Protein AF-A0A3S9HH78-F1 (afdb_monomer_lite)

Secondary structure (DSSP, 8-state):
--------HHHHHHHHHHHHHHHHTTTTT-HHHHTTTSSS-TT--TTHHHHTT-GGGGTGGGG---SHHHHHHHHHHHHHHHHHHHHHHHHHHHHHHHHHHHHHHHHHHHHHH-------THHHHHHHHHHHHHHHHH-TTT-----HHHHHHHHHHHHHHHTSTTSS--HHHHHHHHHHHHHHHHHHHHTS----GGGGS-TT-EEEPPPHHHHHHHHHHHHHHHTTS-GGGGGGGGSHHHHHHHHHHHHHHTTT-SGGGSHHHHHHHHHHHHHHHHHHH--EEEEEE-SS-EEEEEEE-SSS-EEEES-HHHHHHHHT----HHHHHHHHHHHHH--

Foldseek 3Di:
DPDPDPLCPVLVVLLVLLVVQCVVCVQVVNVVSCQLQFLHHVVDDPNVCVVVPSVNNLQSLASHGHDDVQSVVQSVLSRPLVSLCCVQPNDVVSVVLSSVQSNQLSNQLCVVPVDSPHGHNLLQSLLSVLQQQLCVVQPPVSLDHDPPVVVVVLVVVLVVQVVCPVDDHSNSSNVSSNVNSNVVNVVVSVVDPDDDPVNNPAPDWDKFADDPVNVVLLVVLQVVLLVQDDPVCSVLLVALVSLLVSLVVVCVVQQVHCVCLPPSNQLSNLSSLVVSLCVPLVWDWIWGDDPNDTFIWTWADDPDIDTGGSRPRVVCVVVSHDDDSVVVSVVRNVRSPDD

Radius of gyration: 27.62 Å; chains: 1; bounding box: 63×39×84 Å

Sequence (339 aa):
MQKIKRYSSVSIVLIVLCGIVALLSRLGEARGVLVPLFIANPGSEGLNDILHGQIWRLVTPMFIHFGIMHFVFNMMWVWDLGKLIQAKKGAGFYILFVLVVASLSNLAQYLFTHSPYFGGMSGVVYGLFGYIWIRGRYDAKFSADLPKTTVNMMLIWFLLCWTGLLGPIANWAHTVGLVVGALWAFLGTRALPAMTAADRAPQNQRLEYLSMADMLLLEEQRRWVREHYLPEAEHKYESVEGKLSIIDAIVQQNAGSQKLRQLKQMLALDTALADALVQDTGAQWAVLADDDKRVPVLMKEGARMQVLAVNAISTLLQRGEAIVVQQLFEDARLRLLQE

Organism: NCBI:txid401471

pLDDT: mean 88.16, std 13.84, range [32.78, 98.75]

Structure (mmCIF, N/CA/C/O backbone):
data_AF-A0A3S9HH78-F1
#
_entry.id   AF-A0A3S9HH78-F1
#
loop_
_atom_site.group_PDB
_atom_site.id
_atom_site.type_symbol
_atom_site.label_atom_id
_atom_site.label_alt_id
_atom_site.label_comp_id
_atom_site.label_asym_id
_atom_site.label_entity_id
_atom_site.label_seq_id
_atom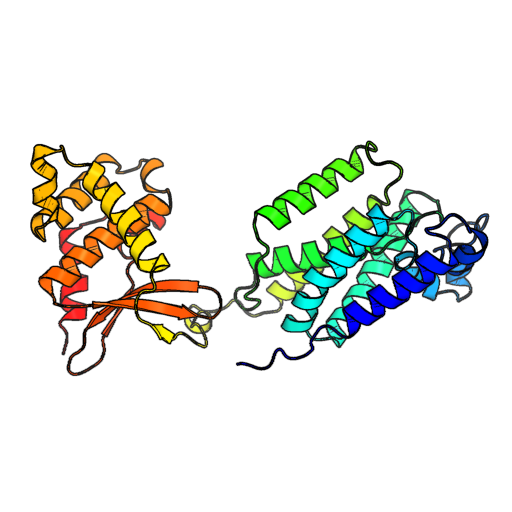_site.pdbx_PDB_ins_code
_atom_site.Cartn_x
_atom_site.Cartn_y
_atom_site.Cartn_z
_atom_site.occupancy
_atom_site.B_iso_or_equiv
_atom_site.auth_seq_id
_atom_site.auth_comp_id
_atom_site.auth_asym_id
_atom_site.auth_atom_id
_atom_site.pdbx_PDB_model_num
ATOM 1 N N . MET A 1 1 ? -15.764 -23.854 1.496 1.00 33.84 1 MET A N 1
ATOM 2 C CA . MET A 1 1 ? -14.678 -23.468 0.561 1.00 33.84 1 MET A CA 1
ATOM 3 C C . MET A 1 1 ? -15.195 -22.425 -0.425 1.00 33.84 1 MET A C 1
ATOM 5 O O . MET A 1 1 ? -15.866 -22.773 -1.389 1.00 33.84 1 MET A O 1
ATOM 9 N N . GLN A 1 2 ? -14.938 -21.143 -0.167 1.00 32.78 2 GLN A N 1
ATOM 10 C CA . GLN A 1 2 ? -15.273 -20.053 -1.088 1.00 32.78 2 GLN A CA 1
ATOM 11 C C . GLN A 1 2 ? -14.242 -20.053 -2.230 1.00 32.78 2 GLN A C 1
ATOM 13 O O . GLN A 1 2 ? -13.038 -20.043 -1.983 1.00 32.78 2 GLN A O 1
ATOM 18 N N . LYS A 1 3 ? -14.703 -20.151 -3.483 1.00 34.94 3 LYS A N 1
ATOM 19 C CA . LYS A 1 3 ? -13.843 -20.213 -4.676 1.00 34.94 3 LYS A CA 1
ATOM 20 C C . LYS A 1 3 ? -12.940 -18.976 -4.738 1.00 34.94 3 LYS A C 1
ATOM 22 O O . LYS A 1 3 ? -13.440 -17.869 -4.922 1.00 34.94 3 LYS A O 1
ATOM 27 N N . ILE A 1 4 ? -11.623 -19.174 -4.665 1.00 41.59 4 ILE A N 1
ATOM 28 C CA . ILE A 1 4 ? -10.625 -18.158 -5.024 1.00 41.59 4 ILE A CA 1
ATOM 29 C C . ILE A 1 4 ? -10.877 -17.790 -6.492 1.00 41.59 4 ILE A C 1
ATOM 31 O O . ILE A 1 4 ? -10.530 -18.541 -7.405 1.00 41.59 4 ILE A O 1
ATOM 35 N N . LYS A 1 5 ? -11.545 -16.662 -6.747 1.00 48.62 5 LYS A N 1
ATOM 36 C CA . LYS A 1 5 ? -11.667 -16.121 -8.103 1.00 48.62 5 LYS A CA 1
ATOM 37 C C . LYS A 1 5 ? -10.250 -15.798 -8.604 1.00 48.62 5 LYS A C 1
ATOM 39 O O . LYS A 1 5 ? -9.501 -15.080 -7.948 1.00 48.62 5 LYS A O 1
ATOM 44 N N . ARG A 1 6 ? -9.882 -16.375 -9.756 1.00 55.38 6 ARG A N 1
ATOM 45 C CA . ARG A 1 6 ? -8.592 -16.231 -10.466 1.00 55.38 6 ARG A CA 1
ATOM 46 C C . ARG A 1 6 ? -8.341 -14.775 -10.916 1.00 55.38 6 ARG A C 1
ATOM 48 O O . ARG A 1 6 ? -8.403 -14.478 -12.102 1.00 55.38 6 ARG A O 1
ATOM 55 N N . TYR A 1 7 ? -8.060 -13.856 -9.996 1.00 56.53 7 TYR A N 1
ATOM 56 C CA . TYR A 1 7 ? -7.849 -12.428 -10.297 1.00 56.53 7 TYR A CA 1
ATOM 57 C C . TYR A 1 7 ? -6.385 -12.036 -10.575 1.00 56.53 7 TYR A C 1
ATOM 59 O O . TYR A 1 7 ? -6.013 -10.887 -10.376 1.00 56.53 7 TYR A O 1
ATOM 67 N N . SER A 1 8 ? -5.532 -12.957 -11.034 1.00 65.25 8 SER A N 1
ATOM 68 C CA . SER A 1 8 ? -4.096 -12.680 -11.232 1.00 65.25 8 SER A CA 1
ATOM 69 C C . SER A 1 8 ? -3.603 -12.833 -12.672 1.00 65.25 8 SER A C 1
ATOM 71 O O . SER A 1 8 ? -2.397 -12.946 -12.878 1.00 65.25 8 SER A O 1
ATOM 73 N N . SER A 1 9 ? -4.489 -12.869 -13.672 1.00 84.44 9 SER A N 1
ATOM 74 C CA . SER A 1 9 ? -4.091 -13.151 -15.059 1.00 84.44 9 SER A CA 1
ATOM 75 C C . SER A 1 9 ? -3.088 -12.131 -15.609 1.00 84.44 9 SER A C 1
ATOM 77 O O . SER A 1 9 ? -2.109 -12.540 -16.225 1.00 84.44 9 SER A O 1
ATOM 79 N N . VAL A 1 10 ? -3.252 -10.832 -15.328 1.00 94.25 10 VAL A N 1
ATOM 80 C CA . VAL A 1 10 ? -2.343 -9.795 -15.849 1.00 94.25 10 VAL A CA 1
ATOM 81 C C . VAL A 1 10 ? -0.977 -9.860 -15.169 1.00 94.25 10 VAL A C 1
ATOM 83 O O . VAL A 1 10 ? 0.038 -9.812 -15.854 1.00 94.25 10 VAL A O 1
ATOM 86 N N . SER A 1 11 ? -0.926 -10.036 -13.842 1.00 94.81 11 SER A N 1
ATOM 87 C CA . SER A 1 11 ? 0.355 -10.188 -13.127 1.00 94.81 11 SER A CA 1
ATOM 88 C C . SER A 1 11 ? 1.129 -11.407 -13.626 1.00 94.81 11 SER A C 1
ATOM 90 O O . SER A 1 11 ? 2.334 -11.311 -13.818 1.00 94.81 11 SER A O 1
ATOM 92 N N . ILE A 1 12 ? 0.448 -12.532 -13.884 1.00 95.31 12 ILE A N 1
ATOM 93 C CA . ILE A 1 12 ? 1.083 -13.733 -14.451 1.00 95.31 12 ILE A CA 1
ATOM 94 C C . ILE A 1 12 ? 1.668 -13.422 -15.826 1.00 95.31 12 ILE A C 1
ATOM 96 O O . ILE A 1 12 ? 2.825 -13.743 -16.070 1.00 95.31 12 ILE A O 1
ATOM 100 N N . VAL A 1 13 ? 0.897 -12.776 -16.705 1.00 96.81 13 VAL A N 1
ATOM 101 C CA . VAL A 1 13 ? 1.372 -12.403 -18.044 1.00 96.81 13 VAL A CA 1
ATOM 102 C C . VAL A 1 13 ? 2.597 -11.494 -17.952 1.00 96.81 13 VAL A C 1
ATOM 104 O O . VAL A 1 13 ? 3.595 -11.769 -18.609 1.00 96.81 13 VAL A O 1
ATOM 107 N N . LEU A 1 14 ? 2.569 -10.465 -17.100 1.00 97.94 14 LEU A N 1
ATOM 108 C CA . LEU A 1 14 ? 3.715 -9.575 -16.895 1.00 97.94 14 LEU A CA 1
ATOM 109 C C . LEU A 1 14 ? 4.945 -10.340 -16.391 1.00 97.94 14 LEU A C 1
ATOM 111 O O . LEU A 1 14 ? 6.028 -10.164 -16.938 1.00 97.94 14 LEU A O 1
ATOM 115 N N . ILE A 1 15 ? 4.778 -11.224 -15.404 1.00 98.19 15 ILE A N 1
ATOM 116 C CA . ILE A 1 15 ? 5.872 -12.041 -14.861 1.00 98.19 15 ILE A CA 1
ATOM 117 C C . ILE A 1 15 ? 6.460 -12.960 -15.935 1.00 98.19 15 ILE A C 1
ATOM 119 O O . ILE A 1 15 ? 7.679 -13.057 -16.053 1.00 98.19 15 ILE A O 1
ATOM 123 N N . VAL A 1 16 ? 5.616 -13.600 -16.749 1.00 98.31 16 VAL A N 1
ATOM 124 C CA . VAL A 1 16 ? 6.060 -14.465 -17.851 1.00 98.31 16 VAL A CA 1
ATOM 125 C C . VAL A 1 16 ? 6.817 -13.660 -18.906 1.00 98.31 16 VAL A C 1
ATOM 127 O O . VAL A 1 16 ? 7.897 -14.077 -19.312 1.00 98.31 16 VAL A O 1
ATOM 130 N N . LEU A 1 17 ? 6.312 -12.493 -19.315 1.00 98.44 17 LEU A N 1
ATOM 131 C CA . LEU A 1 17 ? 6.989 -11.628 -20.288 1.00 98.44 17 LEU A CA 1
ATOM 132 C C . LEU A 1 17 ? 8.346 -11.137 -19.767 1.00 98.44 17 LEU A C 1
ATOM 134 O O . LEU A 1 17 ? 9.347 -11.243 -20.475 1.00 98.44 17 LEU A O 1
ATOM 138 N N . CYS A 1 18 ? 8.405 -10.677 -18.514 1.00 98.62 18 CYS A N 1
ATOM 139 C CA . CYS A 1 18 ? 9.664 -10.334 -17.853 1.00 98.62 18 CYS A CA 1
ATOM 140 C C . CYS A 1 18 ? 10.612 -11.540 -17.799 1.00 98.62 18 CYS A C 1
ATOM 142 O O . CYS A 1 18 ? 11.804 -11.386 -18.041 1.00 98.62 18 CYS A O 1
ATOM 144 N N . GLY A 1 19 ? 10.097 -12.740 -17.508 1.00 98.38 19 GLY A N 1
ATOM 145 C CA . GLY A 1 19 ? 10.875 -13.979 -17.455 1.00 98.38 19 GLY A CA 1
ATOM 146 C C . GLY A 1 19 ? 11.462 -14.373 -18.809 1.00 98.38 19 GLY A C 1
ATOM 147 O O . GLY A 1 19 ? 12.630 -14.746 -18.884 1.00 98.38 19 GLY A O 1
ATOM 148 N N . ILE A 1 20 ? 10.693 -14.223 -19.890 1.00 98.56 20 ILE A N 1
ATOM 149 C CA . ILE A 1 20 ? 11.163 -14.453 -21.263 1.00 98.56 20 ILE A CA 1
ATOM 150 C C . ILE A 1 20 ? 12.291 -13.475 -21.607 1.00 98.56 20 ILE A C 1
ATOM 152 O O . ILE A 1 20 ? 13.348 -13.901 -22.068 1.00 98.56 20 ILE A O 1
ATOM 156 N N . VAL A 1 21 ? 12.111 -12.176 -21.341 1.00 98.44 21 VAL A N 1
ATOM 157 C CA . VAL A 1 21 ? 13.149 -11.162 -21.598 1.00 98.44 21 VAL A CA 1
ATOM 158 C C . VAL A 1 21 ? 14.392 -11.418 -20.745 1.00 98.44 21 VAL A C 1
ATOM 160 O O . VAL A 1 21 ? 15.510 -11.354 -21.256 1.00 98.44 21 VAL A O 1
ATOM 163 N N . ALA A 1 22 ? 14.221 -11.760 -19.468 1.00 98.19 22 ALA A N 1
ATOM 164 C CA . ALA A 1 22 ? 15.316 -12.115 -18.572 1.00 98.19 22 ALA A CA 1
ATOM 165 C C . ALA A 1 22 ? 16.095 -13.342 -19.075 1.00 98.19 22 ALA A C 1
ATOM 167 O O . ALA A 1 22 ? 17.323 -13.324 -19.067 1.00 98.19 22 ALA A O 1
ATOM 168 N N . LEU A 1 23 ? 15.412 -14.376 -19.572 1.00 98.19 23 LEU A N 1
ATOM 169 C CA . LEU A 1 23 ? 16.053 -15.567 -20.128 1.00 98.19 23 LEU A CA 1
ATOM 170 C C . LEU A 1 23 ? 16.821 -15.250 -21.419 1.00 98.19 23 LEU A C 1
ATOM 172 O O . LEU A 1 23 ? 18.007 -15.559 -21.522 1.00 98.19 23 LEU A O 1
ATOM 176 N N . LEU A 1 24 ? 16.168 -14.597 -22.385 1.00 98.12 24 LEU A N 1
ATOM 177 C CA . LEU A 1 24 ? 16.764 -14.276 -23.687 1.00 98.12 24 LEU A CA 1
ATOM 178 C C . LEU A 1 24 ? 17.955 -13.320 -23.560 1.00 98.12 24 LEU A C 1
ATOM 180 O O . LEU A 1 24 ? 18.945 -13.459 -24.275 1.00 98.12 24 LEU A O 1
ATOM 184 N N . SER A 1 25 ? 17.880 -12.371 -22.627 1.00 98.06 25 SER A N 1
ATOM 185 C CA . SER A 1 25 ? 18.966 -11.426 -22.359 1.00 98.06 25 SER A CA 1
ATOM 186 C C . SER A 1 25 ? 20.053 -11.970 -21.429 1.00 98.06 25 SER A C 1
ATOM 188 O O . SER A 1 25 ? 21.021 -11.254 -21.185 1.00 98.06 25 SER A O 1
ATOM 190 N N . ARG A 1 26 ? 19.917 -13.198 -20.900 1.00 97.88 26 ARG A N 1
ATOM 191 C CA . ARG A 1 26 ? 20.789 -13.763 -19.849 1.00 97.88 26 ARG A CA 1
ATOM 192 C C . ARG A 1 26 ? 20.928 -12.807 -18.663 1.00 97.88 26 ARG A C 1
ATOM 194 O O . ARG A 1 26 ? 22.022 -12.388 -18.306 1.00 97.88 26 ARG A O 1
ATOM 201 N N . LEU A 1 27 ? 19.787 -12.399 -18.107 1.00 95.81 27 LEU A N 1
ATOM 202 C CA . LEU A 1 27 ? 19.690 -11.425 -17.015 1.00 95.81 27 LEU A CA 1
ATOM 203 C C . LEU A 1 27 ? 20.437 -10.113 -17.324 1.00 95.81 27 LEU A C 1
ATOM 205 O O . LEU A 1 27 ? 21.070 -9.520 -16.450 1.00 95.81 27 LEU A O 1
ATOM 209 N N . GLY A 1 28 ? 20.348 -9.671 -18.581 1.00 94.38 28 GLY A N 1
ATOM 210 C CA . GLY A 1 28 ? 20.888 -8.409 -19.075 1.00 94.38 28 GLY A CA 1
ATOM 211 C C . GLY A 1 28 ? 22.333 -8.426 -19.581 1.00 94.38 28 GLY A C 1
ATOM 212 O O . GLY A 1 28 ? 22.816 -7.384 -20.030 1.00 94.38 28 GLY A O 1
ATOM 213 N N . GLU A 1 29 ? 23.012 -9.575 -19.577 1.00 94.06 29 GLU A N 1
ATOM 214 C CA . GLU A 1 29 ? 24.361 -9.711 -20.146 1.00 94.06 29 GLU A CA 1
ATOM 215 C C . GLU A 1 29 ? 24.364 -9.568 -21.678 1.00 94.06 29 GLU A C 1
ATOM 217 O O . GLU A 1 29 ? 25.224 -8.897 -22.254 1.00 94.06 29 GLU A O 1
ATOM 222 N N . ALA A 1 30 ? 23.370 -10.141 -22.361 1.00 95.06 30 ALA A N 1
ATOM 223 C CA . ALA A 1 30 ? 23.241 -10.086 -23.815 1.00 95.06 30 ALA A CA 1
ATOM 224 C C . ALA A 1 30 ? 22.587 -8.767 -24.269 1.00 95.06 30 ALA A C 1
ATOM 226 O O . ALA A 1 30 ? 21.446 -8.738 -24.734 1.00 95.06 30 ALA A O 1
ATOM 227 N N . ARG A 1 31 ? 23.327 -7.654 -24.157 1.00 91.06 31 ARG A N 1
ATOM 228 C CA . ARG A 1 31 ? 22.827 -6.291 -24.443 1.00 91.06 31 ARG A CA 1
ATOM 229 C C . ARG A 1 31 ? 22.215 -6.115 -25.832 1.00 91.06 31 ARG A C 1
ATOM 231 O O . ARG A 1 31 ? 21.274 -5.341 -25.964 1.00 91.06 31 ARG A O 1
ATOM 238 N N . GLY A 1 32 ? 22.692 -6.842 -26.844 1.00 93.69 32 GLY A N 1
ATOM 239 C CA . GLY A 1 32 ? 22.124 -6.794 -28.197 1.00 93.69 32 GLY A CA 1
ATOM 240 C C . GLY A 1 32 ? 20.634 -7.156 -28.241 1.00 93.69 32 GLY A C 1
ATOM 241 O O . GLY A 1 32 ? 19.876 -6.533 -28.975 1.00 93.69 32 GLY A O 1
ATOM 242 N N . VAL A 1 33 ? 20.192 -8.083 -27.381 1.00 95.75 33 VAL A N 1
ATOM 243 C CA . VAL A 1 33 ? 18.776 -8.477 -27.244 1.00 95.75 33 VAL A CA 1
ATOM 244 C C . VAL A 1 33 ? 17.935 -7.351 -26.630 1.00 95.75 33 VAL A C 1
ATOM 246 O O . VAL A 1 33 ? 16.738 -7.259 -26.886 1.00 95.75 33 VAL A O 1
ATOM 249 N N . LEU A 1 34 ? 18.553 -6.480 -25.829 1.00 97.12 34 LEU A N 1
ATOM 250 C CA . LEU A 1 34 ? 17.875 -5.415 -25.089 1.00 97.12 34 LEU A CA 1
ATOM 251 C C . LEU A 1 34 ? 17.742 -4.103 -25.865 1.00 97.12 34 LEU A C 1
ATOM 253 O O . LEU A 1 34 ? 16.879 -3.298 -25.523 1.00 97.12 34 LEU A O 1
ATOM 257 N N . VAL A 1 35 ? 18.549 -3.883 -26.910 1.00 96.50 35 VAL A N 1
ATOM 258 C CA . VAL A 1 35 ? 18.531 -2.640 -27.708 1.00 96.50 35 VAL A CA 1
ATOM 259 C C . VAL A 1 35 ? 17.120 -2.236 -28.169 1.00 96.50 35 VAL A C 1
ATOM 261 O O . VAL A 1 35 ? 16.767 -1.067 -27.996 1.00 96.50 35 VAL A O 1
ATOM 264 N N . PRO A 1 36 ? 16.265 -3.149 -28.673 1.00 96.56 36 PRO A N 1
ATOM 265 C CA . PRO A 1 36 ? 14.905 -2.791 -29.087 1.00 96.56 36 PRO A CA 1
ATOM 266 C C . PRO A 1 36 ? 13.972 -2.418 -27.924 1.00 96.56 36 PRO A C 1
ATOM 268 O O . PRO A 1 36 ? 12.933 -1.800 -28.151 1.00 96.56 36 PRO A O 1
ATOM 271 N N . LEU A 1 37 ? 14.318 -2.818 -26.696 1.00 97.69 37 LEU A N 1
ATOM 272 C CA . LEU A 1 37 ? 13.504 -2.626 -25.495 1.00 97.69 37 LEU A CA 1
ATOM 273 C C . LEU A 1 37 ? 13.897 -1.377 -24.701 1.00 97.69 37 LEU A C 1
ATOM 275 O O . LEU A 1 37 ? 13.076 -0.892 -23.922 1.00 97.69 37 LEU A O 1
ATOM 279 N N . PHE A 1 38 ? 15.115 -0.858 -24.883 1.00 97.81 38 PHE A N 1
ATOM 280 C CA . PHE A 1 38 ? 15.544 0.383 -24.243 1.00 97.81 38 PHE A CA 1
ATOM 281 C C . PHE A 1 38 ? 14.712 1.582 -24.696 1.00 97.81 38 PHE A C 1
ATOM 283 O O . PHE A 1 38 ? 14.167 1.609 -25.802 1.00 97.81 38 PHE A O 1
ATOM 290 N N . ILE A 1 39 ? 14.660 2.606 -23.844 1.00 97.62 39 ILE A N 1
ATOM 291 C CA . ILE A 1 39 ? 13.895 3.827 -24.119 1.00 97.62 39 ILE A CA 1
ATOM 292 C C . ILE A 1 39 ? 14.434 4.615 -25.323 1.00 97.62 39 ILE A C 1
ATOM 294 O O . ILE A 1 39 ? 13.675 5.277 -26.022 1.00 97.62 39 ILE A O 1
ATOM 298 N N . ALA A 1 40 ? 15.736 4.496 -25.581 1.00 97.00 40 ALA A N 1
ATOM 299 C CA . ALA A 1 40 ? 16.424 5.036 -26.742 1.00 97.00 40 ALA A CA 1
ATOM 300 C C . ALA A 1 40 ? 17.519 4.054 -27.174 1.00 97.00 40 ALA A C 1
ATOM 302 O O . ALA A 1 40 ? 18.061 3.308 -26.350 1.00 97.00 40 ALA A O 1
ATOM 303 N N . ASN A 1 41 ? 17.854 4.049 -28.459 1.00 94.81 41 ASN A N 1
ATOM 304 C CA . ASN A 1 41 ? 18.987 3.295 -28.967 1.00 94.81 41 ASN A CA 1
ATOM 305 C C . ASN A 1 41 ? 20.294 3.833 -28.356 1.00 94.81 41 ASN A C 1
ATOM 307 O O . ASN A 1 41 ? 20.470 5.049 -28.244 1.00 94.81 41 ASN A O 1
ATOM 311 N N . PRO A 1 42 ? 21.245 2.960 -27.975 1.00 91.56 42 PRO A N 1
ATOM 312 C CA . PRO A 1 42 ? 22.582 3.398 -27.599 1.00 91.56 42 PRO A CA 1
ATOM 313 C C . PRO A 1 42 ? 23.212 4.286 -28.679 1.00 91.56 42 PRO A C 1
ATOM 315 O O . PRO A 1 42 ? 23.331 3.867 -29.827 1.00 91.56 42 PRO A O 1
ATOM 318 N N . GLY A 1 43 ? 23.609 5.505 -28.310 1.00 86.25 43 GLY A N 1
ATOM 319 C CA . GLY A 1 43 ? 24.170 6.488 -29.245 1.00 86.25 43 GLY A CA 1
ATOM 320 C C . GLY A 1 43 ? 23.139 7.355 -29.977 1.00 86.25 43 GLY A C 1
ATOM 321 O O . GLY A 1 43 ? 23.544 8.263 -30.693 1.00 86.25 43 GLY A O 1
ATOM 322 N N . SER A 1 44 ? 21.833 7.131 -29.785 1.00 87.44 44 SER A N 1
ATOM 323 C CA . SER A 1 44 ? 20.804 8.071 -30.244 1.00 87.44 44 SER A CA 1
ATOM 324 C C . SER A 1 44 ? 20.849 9.360 -29.424 1.00 87.44 44 SER A C 1
ATOM 326 O O . SER A 1 44 ? 20.944 9.328 -28.194 1.00 87.44 44 SER A O 1
ATOM 328 N N . GLU A 1 45 ? 20.714 10.498 -30.101 1.00 84.94 45 GLU A N 1
ATOM 329 C CA . GLU A 1 45 ? 20.514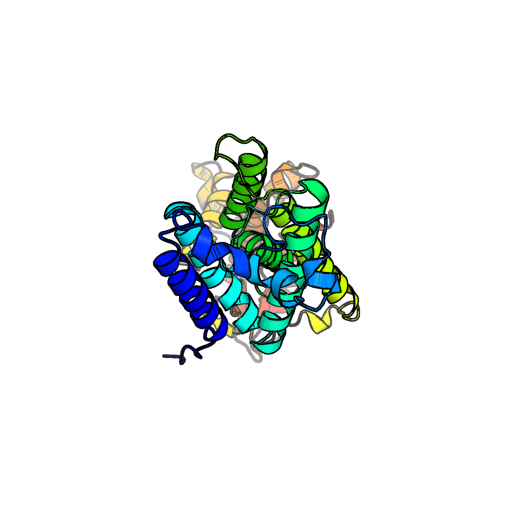 11.790 -29.453 1.00 84.94 45 GLU A CA 1
ATOM 330 C C . GLU A 1 45 ? 19.072 11.904 -28.941 1.00 84.94 45 GLU A C 1
ATOM 332 O O . GLU A 1 45 ? 18.110 11.931 -29.713 1.00 84.94 45 GLU A O 1
ATOM 337 N N . GLY A 1 46 ? 18.911 11.957 -27.619 1.00 88.81 46 GLY A N 1
ATOM 338 C CA . GLY A 1 46 ? 17.615 12.160 -26.978 1.00 88.81 46 GLY A CA 1
ATOM 339 C C . GLY A 1 46 ? 16.562 11.101 -27.338 1.00 88.81 46 GLY A C 1
ATOM 340 O O . GLY A 1 46 ? 16.853 9.921 -27.530 1.00 88.81 46 GLY A O 1
ATOM 341 N N . LEU A 1 47 ? 15.304 11.541 -27.424 1.00 92.12 47 LEU A N 1
ATOM 342 C CA . LEU A 1 47 ? 14.129 10.688 -27.656 1.00 92.12 47 LEU A CA 1
ATOM 343 C C . LEU A 1 47 ? 13.746 10.573 -29.143 1.00 92.12 47 LEU A C 1
ATOM 345 O O . LEU A 1 47 ? 12.585 10.308 -29.459 1.00 92.12 47 LEU A O 1
ATOM 349 N N . ASN A 1 48 ? 14.699 10.770 -30.060 1.00 91.94 48 ASN A N 1
ATOM 350 C CA . ASN A 1 48 ? 14.442 10.748 -31.502 1.00 91.94 48 ASN A CA 1
ATOM 351 C C . ASN A 1 48 ? 13.756 9.453 -31.959 1.00 91.94 48 ASN A C 1
ATOM 353 O O . ASN A 1 48 ? 12.815 9.524 -32.744 1.00 91.94 48 ASN A O 1
ATOM 357 N N . ASP A 1 49 ? 14.133 8.288 -31.425 1.00 93.25 49 ASP A N 1
ATOM 358 C CA . ASP A 1 49 ? 13.472 7.014 -31.748 1.00 93.25 49 ASP A CA 1
ATOM 359 C C . ASP A 1 49 ? 11.954 7.056 -31.483 1.00 93.25 49 ASP A C 1
ATOM 361 O O . ASP A 1 49 ? 11.151 6.579 -32.288 1.00 93.25 49 ASP A O 1
ATOM 365 N N . ILE A 1 50 ? 11.550 7.665 -30.366 1.00 95.25 50 ILE A N 1
ATOM 366 C CA . ILE A 1 50 ? 10.145 7.788 -29.957 1.00 95.25 50 ILE A CA 1
ATOM 367 C C . ILE A 1 50 ? 9.412 8.782 -30.858 1.00 95.25 50 ILE A C 1
ATOM 369 O O . ILE A 1 50 ? 8.295 8.498 -31.289 1.00 95.25 50 ILE A O 1
ATOM 373 N N . LEU A 1 51 ? 10.053 9.909 -31.191 1.00 93.94 51 LEU A N 1
ATOM 374 C CA . LEU A 1 51 ? 9.502 10.916 -32.107 1.00 93.94 51 LEU A CA 1
ATOM 375 C C . LEU A 1 51 ? 9.286 10.362 -33.524 1.00 93.94 51 LEU A C 1
ATOM 377 O O . LEU A 1 51 ? 8.339 10.762 -34.194 1.00 93.94 51 LEU A O 1
ATOM 381 N N . HIS A 1 52 ? 10.100 9.393 -33.948 1.00 95.19 52 HIS A N 1
ATOM 382 C CA . HIS A 1 52 ? 9.949 8.681 -35.222 1.00 95.19 52 HIS A CA 1
ATOM 383 C C . HIS A 1 52 ? 9.009 7.460 -35.141 1.00 95.19 52 HIS A C 1
ATOM 385 O O . HIS A 1 52 ? 8.992 6.625 -36.044 1.00 95.19 52 HIS A O 1
ATOM 391 N N . GLY A 1 53 ? 8.209 7.342 -34.076 1.00 95.31 53 GLY A N 1
ATOM 392 C CA . GLY A 1 53 ? 7.123 6.363 -33.976 1.00 95.31 53 GLY A CA 1
ATOM 393 C C . GLY A 1 53 ? 7.427 5.117 -33.144 1.00 95.31 53 GLY A C 1
ATOM 394 O O . GLY A 1 53 ? 6.544 4.272 -32.995 1.00 95.31 53 GLY A O 1
ATOM 395 N N . GLN A 1 54 ? 8.611 4.998 -32.530 1.00 97.06 54 GLN A N 1
ATOM 396 C CA . GLN A 1 54 ? 8.949 3.863 -31.655 1.00 97.06 54 GLN A CA 1
ATOM 397 C C . GLN A 1 54 ? 8.364 4.025 -30.239 1.00 97.06 54 GLN A C 1
ATOM 399 O O . GLN A 1 54 ? 9.053 3.872 -29.233 1.00 97.06 54 GLN A O 1
ATOM 404 N N . ILE A 1 55 ? 7.067 4.343 -30.146 1.00 97.50 55 ILE A N 1
ATOM 405 C CA . ILE A 1 55 ? 6.381 4.729 -28.899 1.00 97.50 55 ILE A CA 1
ATOM 406 C C . ILE A 1 55 ? 6.376 3.635 -27.824 1.00 97.50 55 ILE A C 1
ATOM 408 O O . ILE A 1 55 ? 6.289 3.937 -26.634 1.00 97.50 55 ILE A O 1
ATOM 412 N N . TRP A 1 56 ? 6.520 2.364 -28.216 1.00 98.00 56 TRP A N 1
ATOM 413 C CA . TRP A 1 56 ? 6.618 1.242 -27.278 1.00 98.00 56 TRP A CA 1
ATOM 414 C C . TRP A 1 56 ? 7.811 1.382 -26.329 1.00 98.00 56 TRP A C 1
ATOM 416 O O . TRP A 1 56 ? 7.741 0.888 -25.204 1.00 98.00 56 TRP A O 1
ATOM 426 N N . ARG A 1 57 ? 8.863 2.109 -26.734 1.00 98.19 57 ARG A N 1
ATOM 427 C CA . ARG A 1 57 ? 10.066 2.367 -25.933 1.00 98.19 57 ARG A CA 1
ATOM 428 C C . ARG A 1 57 ? 9.805 3.135 -24.641 1.00 98.19 57 ARG A C 1
ATOM 430 O O . ARG A 1 57 ? 10.603 3.043 -23.714 1.00 98.19 57 ARG A O 1
ATOM 437 N N . LEU A 1 58 ? 8.675 3.835 -24.527 1.00 98.06 58 LEU A N 1
ATOM 438 C CA . LEU A 1 58 ? 8.246 4.414 -23.249 1.00 98.06 58 LEU A CA 1
ATOM 439 C C . LEU A 1 58 ? 7.944 3.323 -22.209 1.00 98.06 58 LEU A C 1
ATOM 441 O O . LEU A 1 58 ? 8.185 3.506 -21.019 1.00 98.06 58 LEU A O 1
ATOM 445 N N . VAL A 1 59 ? 7.451 2.167 -22.652 1.00 98.62 59 VAL A N 1
ATOM 446 C CA . VAL A 1 59 ? 6.956 1.091 -21.785 1.00 98.62 59 VAL A CA 1
ATOM 447 C C . VAL A 1 59 ? 7.958 -0.056 -21.676 1.00 98.62 59 VAL A C 1
ATOM 449 O O . VAL A 1 59 ? 8.217 -0.539 -20.575 1.00 98.62 59 VAL A O 1
ATOM 452 N N . THR A 1 60 ? 8.551 -0.489 -22.791 1.00 98.50 60 THR A N 1
ATOM 453 C CA . THR A 1 60 ? 9.357 -1.719 -22.866 1.00 98.50 60 THR A CA 1
ATOM 454 C C . THR A 1 60 ? 10.544 -1.832 -21.900 1.00 98.50 60 THR A C 1
ATOM 456 O O . THR A 1 60 ? 10.833 -2.972 -21.521 1.00 98.50 60 THR A O 1
ATOM 459 N N . PRO A 1 61 ? 11.188 -0.748 -21.408 1.00 98.69 61 PRO A N 1
ATOM 460 C CA . PRO A 1 61 ? 12.233 -0.873 -20.393 1.00 98.69 61 PRO A CA 1
ATOM 461 C C . PRO A 1 61 ? 11.766 -1.596 -19.125 1.00 98.69 61 PRO A C 1
ATOM 463 O O . PRO A 1 61 ? 12.580 -2.220 -18.445 1.00 98.69 61 PRO A O 1
ATOM 466 N N . MET A 1 62 ? 10.460 -1.594 -18.822 1.00 98.50 62 MET A N 1
ATOM 467 C CA . MET A 1 62 ? 9.931 -2.276 -17.637 1.00 98.50 62 MET A CA 1
ATOM 468 C C . MET A 1 62 ? 10.159 -3.798 -17.651 1.00 98.50 62 MET A C 1
ATOM 470 O O . MET A 1 62 ? 10.202 -4.421 -16.596 1.00 98.50 62 MET A O 1
ATOM 474 N N . PHE A 1 63 ? 10.347 -4.412 -18.826 1.00 98.62 63 PHE A N 1
ATOM 475 C CA . PHE A 1 63 ? 10.555 -5.860 -18.948 1.00 98.62 63 PHE A CA 1
ATOM 476 C C . PHE A 1 63 ? 12.013 -6.299 -18.737 1.00 98.62 63 PHE A C 1
ATOM 478 O O . PHE A 1 63 ? 12.281 -7.485 -18.536 1.00 98.62 63 PHE A O 1
ATOM 485 N N . ILE A 1 64 ? 12.966 -5.368 -18.773 1.00 98.38 64 ILE A N 1
ATOM 486 C CA . ILE A 1 64 ? 14.403 -5.659 -18.721 1.00 98.38 64 ILE A CA 1
ATOM 487 C C . ILE A 1 64 ? 14.840 -5.853 -17.267 1.00 98.38 64 ILE A C 1
ATOM 489 O O . ILE A 1 64 ? 14.581 -4.996 -16.435 1.00 98.38 64 ILE A O 1
ATOM 493 N N . HIS A 1 65 ? 15.540 -6.940 -16.941 1.00 97.44 65 HIS A N 1
ATOM 494 C CA . HIS A 1 65 ? 16.020 -7.180 -15.576 1.00 97.44 65 HIS A CA 1
ATOM 495 C C . HIS A 1 65 ? 17.494 -7.588 -15.569 1.00 97.44 65 HIS A C 1
ATOM 497 O O . HIS A 1 65 ? 17.896 -8.498 -16.292 1.00 97.44 65 HIS A O 1
ATOM 503 N N . PHE A 1 66 ? 18.274 -6.915 -14.720 1.00 95.00 66 PHE A N 1
ATOM 504 C CA . PHE A 1 66 ? 19.704 -7.157 -14.516 1.00 95.00 66 PHE A CA 1
ATOM 505 C C . PHE A 1 66 ? 19.953 -7.972 -13.246 1.00 95.00 66 PHE A C 1
ATOM 507 O O . PHE A 1 66 ? 19.741 -7.470 -12.144 1.00 95.00 66 PHE A O 1
ATOM 514 N N . GLY A 1 67 ? 20.416 -9.211 -13.392 1.00 94.00 67 GLY A N 1
ATOM 515 C CA . GLY A 1 67 ? 20.696 -10.110 -12.270 1.00 94.00 67 GLY A CA 1
ATOM 516 C C . GLY A 1 67 ? 19.461 -10.746 -11.614 1.00 94.00 67 GLY A C 1
ATOM 517 O O . GLY A 1 67 ? 18.331 -10.256 -11.688 1.00 94.00 67 GLY A O 1
ATOM 518 N N . ILE A 1 68 ? 19.693 -11.878 -10.943 1.00 95.06 68 ILE A N 1
ATOM 519 C CA . ILE A 1 68 ? 18.628 -12.735 -10.401 1.00 95.06 68 ILE A CA 1
ATOM 520 C C . ILE A 1 68 ? 17.841 -12.058 -9.272 1.00 95.06 68 ILE A C 1
ATOM 522 O O . ILE A 1 68 ? 16.614 -12.106 -9.264 1.00 95.06 68 ILE A O 1
ATOM 526 N N . MET A 1 69 ? 18.528 -11.377 -8.350 1.00 92.00 69 MET A N 1
ATOM 527 C CA . MET A 1 69 ? 17.887 -10.748 -7.190 1.00 92.00 69 MET A CA 1
ATOM 528 C C . MET A 1 69 ? 16.949 -9.623 -7.618 1.00 92.00 69 MET A C 1
ATOM 530 O O . MET A 1 69 ? 15.817 -9.544 -7.146 1.00 92.00 69 MET A O 1
ATOM 534 N N . HIS A 1 70 ? 17.387 -8.796 -8.566 1.00 94.44 70 HIS A N 1
ATOM 535 C CA . HIS A 1 70 ? 16.568 -7.728 -9.117 1.00 94.44 70 HIS A CA 1
ATOM 536 C C . HIS A 1 70 ? 15.297 -8.281 -9.780 1.00 94.44 70 HIS A C 1
ATOM 538 O O . HIS A 1 70 ? 14.209 -7.761 -9.537 1.00 94.44 70 HIS A O 1
ATOM 544 N N . PHE A 1 71 ? 15.409 -9.362 -10.558 1.00 96.56 71 PHE A N 1
ATOM 545 C CA . PHE A 1 71 ? 14.252 -10.032 -11.151 1.00 96.56 71 PHE A CA 1
ATOM 546 C C . PHE A 1 71 ? 13.294 -10.577 -10.083 1.00 96.56 71 PHE A C 1
ATOM 548 O O . PHE A 1 71 ? 12.116 -10.221 -10.077 1.00 96.56 71 PHE A O 1
ATOM 555 N N . VAL A 1 72 ? 13.794 -11.390 -9.147 1.00 96.50 72 VAL A N 1
ATOM 556 C CA . VAL A 1 72 ? 12.968 -12.055 -8.126 1.00 96.50 72 VAL A CA 1
ATOM 557 C C . VAL A 1 72 ? 12.210 -11.042 -7.270 1.00 96.50 72 VAL A C 1
ATOM 559 O O . VAL A 1 72 ? 10.994 -11.171 -7.117 1.00 96.50 72 VAL A O 1
ATOM 562 N N . PHE A 1 73 ? 12.884 -10.003 -6.765 1.00 93.06 73 PHE A N 1
ATOM 563 C CA . PHE A 1 73 ? 12.229 -8.988 -5.938 1.00 93.06 73 PHE A CA 1
ATOM 564 C C . PHE A 1 73 ? 11.141 -8.232 -6.700 1.00 93.06 73 PHE A C 1
ATOM 566 O O . PHE A 1 73 ? 10.050 -8.036 -6.167 1.00 93.06 73 PHE A O 1
ATOM 573 N N . ASN A 1 74 ? 11.394 -7.846 -7.953 1.00 97.00 74 ASN A N 1
ATOM 574 C CA . ASN A 1 74 ? 10.372 -7.190 -8.764 1.00 97.00 74 ASN A CA 1
ATOM 575 C C . ASN A 1 74 ? 9.166 -8.097 -8.996 1.00 97.00 74 ASN A C 1
ATOM 577 O O . ASN A 1 74 ? 8.032 -7.660 -8.818 1.00 97.00 74 ASN A O 1
ATOM 581 N N . MET A 1 75 ? 9.391 -9.357 -9.374 1.00 97.69 75 MET A N 1
ATOM 582 C CA . MET A 1 75 ? 8.294 -10.273 -9.686 1.00 97.69 75 MET A CA 1
ATOM 583 C C . MET A 1 75 ? 7.461 -10.613 -8.448 1.00 97.69 75 MET A C 1
ATOM 585 O O . MET A 1 75 ? 6.238 -10.696 -8.552 1.00 97.69 75 MET A O 1
ATOM 589 N N . MET A 1 76 ? 8.091 -10.725 -7.275 1.00 96.44 76 MET A N 1
ATOM 590 C CA . MET A 1 76 ? 7.390 -10.873 -5.997 1.00 96.44 76 MET A CA 1
ATOM 591 C C . MET A 1 76 ? 6.447 -9.688 -5.735 1.00 96.44 76 MET A C 1
ATOM 593 O O . MET A 1 76 ? 5.263 -9.894 -5.484 1.00 96.44 76 MET A O 1
ATOM 597 N N . TRP A 1 77 ? 6.916 -8.444 -5.885 1.00 97.06 77 TRP A N 1
ATOM 598 C CA . TRP A 1 77 ? 6.060 -7.268 -5.673 1.00 97.06 77 TRP A CA 1
ATOM 599 C C . TRP A 1 77 ? 4.990 -7.083 -6.757 1.00 97.06 77 TRP A C 1
ATOM 601 O O . TRP A 1 77 ? 3.865 -6.686 -6.448 1.00 97.06 77 TRP A O 1
ATOM 611 N N . VAL A 1 78 ? 5.294 -7.403 -8.019 1.00 97.19 78 VAL A N 1
ATOM 612 C CA . VAL A 1 78 ? 4.306 -7.420 -9.115 1.00 97.19 78 VAL A CA 1
ATOM 613 C C . VAL A 1 78 ? 3.203 -8.444 -8.843 1.00 97.19 78 VAL A C 1
ATOM 615 O O . VAL A 1 78 ? 2.033 -8.193 -9.147 1.00 97.19 78 VAL A O 1
ATOM 618 N N . TRP A 1 79 ? 3.555 -9.588 -8.261 1.00 94.50 79 TRP A N 1
ATOM 619 C CA . TRP A 1 79 ? 2.598 -10.601 -7.844 1.00 94.50 79 TRP A CA 1
ATOM 620 C C . TRP A 1 79 ? 1.731 -10.111 -6.685 1.00 94.50 79 TRP A C 1
ATOM 622 O O . TRP A 1 79 ? 0.509 -10.075 -6.827 1.00 94.50 79 TRP A O 1
ATOM 632 N N . ASP A 1 80 ? 2.339 -9.688 -5.579 1.00 91.19 80 ASP A N 1
ATOM 633 C CA . ASP A 1 80 ? 1.611 -9.355 -4.353 1.00 91.19 80 ASP A CA 1
ATOM 634 C C . ASP A 1 80 ? 0.754 -8.093 -4.516 1.00 91.19 80 ASP A C 1
ATOM 636 O O . ASP A 1 80 ? -0.467 -8.127 -4.329 1.00 91.19 80 ASP A O 1
ATOM 640 N N . LEU A 1 81 ? 1.354 -6.982 -4.954 1.00 95.00 81 LEU A N 1
ATOM 641 C CA . LEU A 1 81 ? 0.641 -5.709 -5.111 1.00 95.00 81 LEU A CA 1
ATOM 642 C C . LEU A 1 81 ? -0.284 -5.730 -6.330 1.00 95.00 81 LEU A C 1
ATOM 644 O O . LEU A 1 81 ? -1.397 -5.201 -6.288 1.00 95.00 81 LEU A O 1
ATOM 648 N N . GLY A 1 82 ? 0.151 -6.364 -7.421 1.00 93.94 82 GLY A N 1
ATOM 649 C CA . GLY A 1 82 ? -0.638 -6.450 -8.648 1.00 93.94 82 GLY A CA 1
ATOM 650 C C . GLY A 1 82 ? -1.914 -7.270 -8.472 1.00 93.94 82 GLY A C 1
ATOM 651 O O . GLY A 1 82 ? -2.959 -6.898 -9.011 1.00 93.94 82 GLY A O 1
ATOM 652 N N . LYS A 1 83 ? -1.876 -8.348 -7.678 1.00 89.50 83 LYS A N 1
ATOM 653 C CA . LYS A 1 83 ? -3.081 -9.100 -7.298 1.00 89.50 83 LYS A CA 1
ATOM 654 C C . LYS A 1 83 ? -4.063 -8.253 -6.510 1.00 89.50 83 LYS A C 1
ATOM 656 O O . LYS A 1 83 ? -5.257 -8.290 -6.801 1.00 89.50 83 LYS A O 1
ATOM 661 N N . LEU A 1 84 ? -3.568 -7.495 -5.534 1.00 88.50 84 LEU A N 1
ATOM 662 C CA . LEU A 1 84 ? -4.413 -6.637 -4.714 1.00 88.50 84 LEU A CA 1
ATOM 663 C C . LEU A 1 84 ? -5.123 -5.586 -5.577 1.00 88.50 84 LEU A C 1
ATOM 665 O O . LEU A 1 84 ? -6.340 -5.426 -5.487 1.00 88.50 84 LEU A O 1
ATOM 669 N N . ILE A 1 85 ? -4.392 -4.929 -6.482 1.00 91.50 85 ILE A N 1
ATOM 670 C CA . ILE A 1 85 ? -4.982 -3.954 -7.407 1.00 91.50 85 ILE A CA 1
ATOM 671 C C . ILE A 1 85 ? -5.983 -4.601 -8.361 1.00 91.50 85 ILE A C 1
ATOM 673 O O . ILE A 1 85 ? -7.075 -4.063 -8.528 1.00 91.50 85 ILE A O 1
ATOM 677 N N . GLN A 1 86 ? -5.677 -5.757 -8.952 1.00 90.56 86 GLN A N 1
ATOM 678 C CA . GLN A 1 86 ? -6.637 -6.456 -9.814 1.00 90.56 86 GLN A CA 1
ATOM 679 C C . GLN A 1 86 ? -7.904 -6.860 -9.059 1.00 90.56 86 GLN A C 1
ATOM 681 O O . GLN A 1 86 ? -8.998 -6.706 -9.599 1.00 90.56 86 GLN A O 1
ATOM 686 N N . ALA A 1 87 ? -7.780 -7.323 -7.814 1.00 85.31 87 ALA A N 1
ATOM 687 C CA . ALA A 1 87 ? -8.929 -7.670 -6.986 1.00 85.31 87 ALA A CA 1
ATOM 688 C C . ALA A 1 87 ? -9.799 -6.444 -6.663 1.00 85.31 87 ALA A C 1
ATOM 690 O O . ALA A 1 87 ? -11.024 -6.543 -6.673 1.00 85.31 87 ALA A O 1
ATOM 691 N N . LYS A 1 88 ? -9.183 -5.279 -6.416 1.00 85.75 88 LYS A N 1
ATOM 692 C CA . LYS A 1 88 ? -9.893 -4.052 -6.016 1.00 85.75 88 LYS A CA 1
ATOM 693 C C . LYS A 1 88 ? -10.381 -3.186 -7.180 1.00 85.75 88 LYS A C 1
ATOM 695 O O . LYS A 1 88 ? -11.335 -2.431 -7.010 1.00 85.75 88 LYS A O 1
ATOM 700 N N . LYS A 1 89 ? -9.711 -3.226 -8.334 1.00 87.12 89 LYS A N 1
ATOM 701 C CA . LYS A 1 89 ? -9.941 -2.310 -9.471 1.00 87.12 89 LYS A CA 1
ATOM 702 C C . LYS A 1 89 ? -10.130 -3.006 -10.818 1.00 87.12 89 LYS A C 1
ATOM 704 O O . LYS A 1 89 ? -10.508 -2.352 -11.786 1.00 87.12 89 LYS A O 1
ATOM 709 N N . GLY A 1 90 ? -9.912 -4.315 -10.889 1.00 89.69 90 GLY A N 1
ATOM 710 C CA . GLY A 1 90 ? -10.026 -5.090 -12.119 1.00 89.69 90 GLY A CA 1
ATOM 711 C C . GLY A 1 90 ? -8.802 -4.988 -13.036 1.00 89.69 90 GLY A C 1
ATOM 712 O O . GLY A 1 90 ? -7.901 -4.168 -12.854 1.00 89.69 90 GLY A O 1
ATOM 713 N N . ALA A 1 91 ? -8.781 -5.852 -14.053 1.00 92.38 91 ALA A N 1
ATOM 714 C CA . ALA A 1 91 ? -7.661 -5.992 -14.983 1.00 92.38 91 ALA A CA 1
ATOM 715 C C . ALA A 1 91 ? -7.447 -4.756 -15.872 1.00 92.38 91 ALA A C 1
ATOM 717 O O . ALA A 1 91 ? -6.308 -4.346 -16.064 1.00 92.38 91 ALA A O 1
ATOM 718 N N . GLY A 1 92 ? -8.522 -4.135 -16.374 1.00 94.81 92 GLY A N 1
ATOM 719 C CA . GLY A 1 92 ? -8.423 -2.959 -17.249 1.00 94.81 92 GLY A CA 1
ATOM 720 C C . GLY A 1 92 ? -7.751 -1.769 -16.562 1.00 94.81 92 GLY A C 1
ATOM 721 O O . GLY A 1 92 ? -6.840 -1.167 -17.126 1.00 94.81 92 GLY A O 1
ATOM 722 N N . PHE A 1 93 ? -8.128 -1.495 -15.306 1.00 94.94 93 PHE A N 1
ATOM 723 C CA . PHE A 1 93 ? -7.455 -0.481 -14.496 1.00 94.94 93 PHE A CA 1
ATOM 724 C C . PHE A 1 93 ? -5.982 -0.829 -14.289 1.00 94.94 93 PHE A C 1
ATOM 726 O O . PHE A 1 93 ? -5.128 0.030 -14.472 1.00 94.94 93 PHE A O 1
ATOM 733 N N . TYR A 1 94 ? -5.675 -2.080 -13.931 1.00 96.88 94 TYR A N 1
ATOM 734 C CA . TYR A 1 94 ? -4.295 -2.482 -13.679 1.00 96.88 94 TYR A CA 1
ATOM 735 C C . TYR A 1 94 ? -3.410 -2.350 -14.926 1.00 96.88 94 TYR A C 1
ATOM 737 O O . TYR A 1 94 ? -2.307 -1.824 -14.825 1.00 96.88 94 TYR A O 1
ATOM 745 N N . ILE A 1 95 ? -3.903 -2.740 -16.106 1.00 97.81 95 ILE A N 1
ATOM 746 C CA . ILE A 1 95 ? -3.183 -2.573 -17.378 1.00 97.81 95 ILE A CA 1
ATOM 747 C C . ILE A 1 95 ? -2.909 -1.091 -17.646 1.00 97.81 95 ILE A C 1
ATOM 749 O O . ILE A 1 95 ? -1.760 -0.717 -17.873 1.00 97.81 95 ILE A O 1
ATOM 753 N N . LEU A 1 96 ? -3.938 -0.238 -17.572 1.00 98.19 96 LEU A N 1
ATOM 754 C CA . LEU A 1 96 ? -3.779 1.202 -17.784 1.00 98.19 96 LEU A CA 1
ATOM 755 C C . LEU A 1 96 ? -2.789 1.810 -16.782 1.00 98.19 96 LEU A C 1
ATOM 757 O O . LEU A 1 96 ? -1.929 2.603 -17.159 1.00 98.19 96 LEU A O 1
ATOM 761 N N . PHE A 1 97 ? -2.888 1.405 -15.517 1.00 98.44 97 PHE A N 1
ATOM 762 C CA . PHE A 1 97 ? -2.000 1.852 -14.453 1.00 98.44 97 PHE A CA 1
ATOM 763 C C . PHE A 1 97 ? -0.542 1.497 -14.755 1.00 98.44 97 PHE A C 1
ATOM 765 O O . PHE A 1 97 ? 0.320 2.370 -14.707 1.00 98.44 97 PHE A O 1
ATOM 772 N N . VAL A 1 98 ? -0.268 0.240 -15.119 1.00 98.56 98 VAL A N 1
ATOM 773 C CA . VAL A 1 98 ? 1.077 -0.225 -15.487 1.00 98.56 98 VAL A CA 1
ATOM 774 C C . VAL A 1 98 ? 1.620 0.573 -16.671 1.00 98.56 98 VAL A C 1
ATOM 776 O O . VAL A 1 98 ? 2.742 1.061 -16.590 1.00 98.56 98 VAL A O 1
ATOM 779 N N . LEU A 1 99 ? 0.830 0.762 -17.735 1.00 98.69 99 LEU A N 1
ATOM 780 C CA . LEU A 1 99 ? 1.261 1.492 -18.932 1.00 98.69 99 LEU A CA 1
ATOM 781 C C . LEU A 1 99 ? 1.623 2.950 -18.631 1.00 98.69 99 LEU A C 1
ATOM 783 O O . LEU A 1 99 ? 2.670 3.429 -19.067 1.00 98.69 99 LEU A O 1
ATOM 787 N N . VAL A 1 100 ? 0.779 3.650 -17.871 1.00 98.69 100 VAL A N 1
ATOM 788 C CA . VAL A 1 100 ? 1.003 5.057 -17.513 1.00 98.69 100 VAL A CA 1
ATOM 789 C C . VAL A 1 100 ? 2.201 5.194 -16.579 1.00 98.69 100 VAL A C 1
ATOM 791 O O . VAL A 1 100 ? 3.090 6.001 -16.844 1.00 98.69 100 VAL A O 1
ATOM 794 N N . VAL A 1 101 ? 2.259 4.393 -15.509 1.00 98.75 101 VAL A N 1
ATOM 795 C CA . VAL A 1 101 ? 3.353 4.478 -14.536 1.00 98.75 101 VAL A CA 1
ATOM 796 C C . VAL A 1 101 ? 4.683 4.110 -15.182 1.00 98.75 101 VAL A C 1
ATOM 798 O O . VAL A 1 101 ? 5.629 4.871 -15.018 1.00 98.75 101 VAL A O 1
ATOM 801 N N . ALA A 1 102 ? 4.746 3.024 -15.962 1.00 98.75 102 ALA A N 1
ATOM 802 C CA . ALA A 1 102 ? 5.960 2.632 -16.677 1.00 98.75 102 ALA A CA 1
ATOM 803 C C . ALA A 1 102 ? 6.444 3.746 -17.612 1.00 98.75 102 ALA A C 1
ATOM 805 O O . ALA A 1 102 ? 7.612 4.122 -17.559 1.00 98.75 102 ALA A O 1
ATOM 806 N N . SER A 1 103 ? 5.540 4.319 -18.413 1.00 98.75 103 SER A N 1
ATOM 807 C CA . SER A 1 103 ? 5.883 5.390 -19.356 1.00 98.75 103 SER A CA 1
ATOM 808 C C . SER A 1 103 ? 6.478 6.602 -18.646 1.00 98.75 103 SER A C 1
ATOM 810 O O . SER A 1 103 ? 7.547 7.078 -19.024 1.00 98.75 103 SER A O 1
ATOM 812 N N . LEU A 1 104 ? 5.820 7.082 -17.587 1.00 98.75 104 LEU A N 1
ATOM 813 C CA . LEU A 1 104 ? 6.261 8.267 -16.851 1.00 98.75 104 LEU A CA 1
ATOM 814 C C . LEU A 1 104 ? 7.550 8.011 -16.062 1.00 98.75 104 LEU A C 1
ATOM 816 O O . LEU A 1 104 ? 8.446 8.855 -16.070 1.00 98.75 104 LEU A O 1
ATOM 820 N N . SER A 1 105 ? 7.679 6.848 -15.416 1.00 98.62 105 SER A N 1
ATOM 821 C CA . SER A 1 105 ? 8.880 6.505 -14.652 1.00 98.62 105 SER A CA 1
ATOM 822 C C . SER A 1 105 ? 10.097 6.300 -15.551 1.00 98.62 105 SER A C 1
ATOM 824 O O . SER A 1 105 ? 11.184 6.773 -15.222 1.00 98.62 105 SER A O 1
ATOM 826 N N . ASN A 1 106 ? 9.925 5.631 -16.696 1.00 98.62 106 ASN A N 1
ATOM 827 C CA . ASN A 1 106 ? 11.012 5.394 -17.646 1.00 98.62 106 ASN A CA 1
ATOM 828 C C . ASN A 1 106 ? 11.447 6.699 -18.314 1.00 98.62 106 ASN A C 1
ATOM 830 O O . ASN A 1 106 ? 12.644 6.966 -18.417 1.00 98.62 106 ASN A O 1
ATOM 834 N N . LEU A 1 107 ? 10.482 7.532 -18.718 1.00 98.38 107 LEU A N 1
ATOM 835 C CA . LEU A 1 107 ? 10.765 8.848 -19.279 1.00 98.38 107 LEU A CA 1
ATOM 836 C C . LEU A 1 107 ? 11.567 9.701 -18.296 1.00 98.38 107 LEU A C 1
ATOM 838 O O . LEU A 1 107 ? 12.614 10.226 -18.661 1.00 98.38 107 LEU A O 1
ATOM 842 N N . ALA A 1 108 ? 11.126 9.793 -17.040 1.00 98.38 108 ALA A N 1
ATOM 843 C CA . ALA A 1 108 ? 11.844 10.549 -16.023 1.00 98.38 108 ALA A CA 1
ATOM 844 C C . ALA A 1 108 ? 13.261 10.010 -15.797 1.00 98.38 108 ALA A C 1
ATOM 846 O O . ALA A 1 108 ? 14.218 10.780 -15.789 1.00 98.38 108 ALA A O 1
ATOM 847 N N . GLN A 1 109 ? 13.415 8.689 -15.675 1.00 98.31 109 GLN A N 1
ATOM 848 C CA . GLN A 1 109 ? 14.728 8.070 -15.526 1.00 98.31 109 GLN A CA 1
ATOM 849 C C . GLN A 1 109 ? 15.681 8.472 -16.653 1.00 98.31 109 GLN A C 1
ATOM 851 O O . GLN A 1 109 ? 16.820 8.851 -16.380 1.00 98.31 109 GLN A O 1
ATOM 856 N N . TYR A 1 110 ? 15.216 8.441 -17.900 1.00 97.69 110 TYR A N 1
ATOM 857 C CA . TYR A 1 110 ? 16.024 8.859 -19.039 1.00 97.69 110 TYR A CA 1
ATOM 858 C C . TYR A 1 110 ? 16.328 10.358 -19.031 1.00 97.69 110 TYR A C 1
ATOM 860 O O . TYR A 1 110 ? 17.477 10.736 -19.226 1.00 97.69 110 TYR A O 1
ATOM 868 N N . LEU A 1 111 ? 15.339 11.212 -18.756 1.00 96.94 111 LEU A N 1
ATOM 869 C CA . LEU A 1 111 ? 15.528 12.666 -18.747 1.00 96.94 111 LEU A CA 1
ATOM 870 C C . LEU A 1 111 ? 16.537 13.127 -17.691 1.00 96.94 111 LEU A C 1
ATOM 872 O O . LEU A 1 111 ? 17.281 14.066 -17.948 1.00 96.94 111 LEU A O 1
ATOM 876 N N . PHE A 1 112 ? 16.586 12.469 -16.531 1.00 96.25 112 PHE A N 1
ATOM 877 C CA . PHE A 1 112 ? 17.508 12.842 -15.455 1.00 96.25 112 PHE A CA 1
ATOM 878 C C . PHE A 1 112 ? 18.885 12.177 -15.539 1.00 96.25 112 PHE A C 1
ATOM 880 O O . PHE A 1 112 ? 19.818 12.651 -14.896 1.00 96.25 112 PHE A O 1
ATOM 887 N N . THR A 1 113 ? 19.029 11.070 -16.273 1.00 95.06 113 THR A N 1
ATOM 888 C CA . THR A 1 113 ? 20.314 10.345 -16.358 1.00 95.06 113 THR A CA 1
ATOM 889 C C . THR A 1 113 ? 20.952 10.358 -17.738 1.00 95.06 113 THR A C 1
ATOM 891 O O . THR A 1 113 ? 22.117 9.989 -17.859 1.00 95.06 113 THR A O 1
ATOM 894 N N . HIS A 1 114 ? 20.204 10.744 -18.773 1.00 93.81 114 HIS A N 1
ATOM 895 C CA . HIS A 1 114 ? 20.596 10.703 -20.186 1.00 93.81 114 HIS A CA 1
ATOM 896 C C . HIS A 1 114 ? 21.139 9.340 -20.649 1.00 93.81 114 HIS A C 1
ATOM 898 O O . HIS A 1 114 ? 21.830 9.240 -21.661 1.00 93.81 114 HIS A O 1
ATOM 904 N N . SER A 1 115 ? 20.820 8.272 -19.915 1.00 94.25 115 SER A N 1
ATOM 905 C CA . SER A 1 115 ? 21.311 6.923 -20.166 1.00 94.25 115 SER A CA 1
ATOM 906 C C . SER A 1 115 ? 20.148 6.009 -20.542 1.00 94.25 115 SER A C 1
ATOM 908 O O . SER A 1 115 ? 19.180 5.925 -19.783 1.00 94.25 115 SER A O 1
ATOM 910 N N . PRO A 1 116 ? 20.220 5.281 -21.672 1.00 95.06 116 PRO A N 1
ATOM 911 C CA . PRO A 1 116 ? 19.220 4.274 -22.016 1.00 95.06 116 PRO A CA 1
ATOM 912 C C . PRO A 1 116 ? 19.410 2.957 -21.245 1.00 95.06 116 PRO A C 1
ATOM 914 O O . PRO A 1 116 ? 18.545 2.088 -21.307 1.00 95.06 116 PRO A O 1
ATOM 917 N N . TYR A 1 117 ? 20.525 2.788 -20.523 1.00 95.12 117 TYR A N 1
ATOM 918 C CA . TYR A 1 117 ? 20.918 1.531 -19.877 1.00 95.12 117 TYR A CA 1
ATOM 919 C C . TYR A 1 117 ? 20.258 1.336 -18.509 1.00 95.12 117 TYR A C 1
ATOM 921 O O . TYR A 1 117 ? 20.924 1.255 -17.479 1.00 95.12 117 TYR A O 1
ATOM 929 N N . PHE A 1 118 ? 18.934 1.250 -18.502 1.00 96.88 118 PHE A N 1
ATOM 930 C CA . PHE A 1 118 ? 18.149 0.915 -17.322 1.00 96.88 118 PHE A CA 1
ATOM 931 C C . PHE A 1 118 ? 16.959 0.038 -17.706 1.00 96.88 118 PHE A C 1
ATOM 933 O O . PHE A 1 118 ? 16.635 -0.140 -18.881 1.00 96.88 118 PHE A O 1
ATOM 940 N N . GLY A 1 119 ? 16.301 -0.512 -16.694 1.00 96.62 119 GLY A N 1
ATOM 941 C CA . GLY A 1 119 ? 15.073 -1.259 -16.875 1.00 96.62 119 GLY A CA 1
ATOM 942 C C . GLY A 1 119 ? 14.646 -1.982 -15.611 1.00 96.62 119 GLY A C 1
ATOM 943 O O . GLY A 1 119 ? 15.392 -2.030 -14.632 1.00 96.62 119 GLY A O 1
ATOM 944 N N . GLY A 1 120 ? 13.432 -2.513 -15.655 1.00 97.75 120 GLY A N 1
ATOM 945 C CA . GLY A 1 120 ? 12.822 -3.291 -14.585 1.00 97.75 120 GLY A CA 1
ATOM 946 C C . GLY A 1 120 ? 11.439 -2.777 -14.224 1.00 97.75 120 GLY A C 1
ATOM 947 O O . GLY A 1 120 ? 11.089 -1.620 -14.459 1.00 97.75 120 GLY A O 1
ATOM 948 N N . MET A 1 121 ? 10.643 -3.641 -13.600 1.00 98.19 121 MET A N 1
ATOM 949 C CA . MET A 1 121 ? 9.288 -3.296 -13.159 1.00 98.19 121 MET A CA 1
ATOM 950 C C . MET A 1 121 ? 9.267 -2.373 -11.931 1.00 98.19 121 MET A C 1
ATOM 952 O O . MET A 1 121 ? 8.192 -2.046 -11.433 1.00 98.19 121 MET A O 1
ATOM 956 N N . SER A 1 122 ? 10.414 -1.932 -11.420 1.00 97.94 122 SER A N 1
ATOM 957 C CA . SER A 1 122 ? 10.507 -1.328 -10.093 1.00 97.94 122 SER A CA 1
ATOM 958 C C . SER A 1 122 ? 9.828 0.040 -10.001 1.00 97.94 122 SER A C 1
ATOM 960 O O . SER A 1 122 ? 9.211 0.342 -8.982 1.00 97.94 122 SER A O 1
ATOM 962 N N . GLY A 1 123 ? 9.834 0.833 -11.078 1.00 98.50 123 GLY A N 1
ATOM 963 C CA . GLY A 1 123 ? 9.014 2.049 -11.171 1.00 98.50 123 GLY A CA 1
ATOM 964 C C . GLY A 1 123 ? 7.515 1.744 -11.046 1.00 98.50 123 GLY A C 1
ATOM 965 O O . GLY A 1 123 ? 6.804 2.382 -10.269 1.00 98.50 123 GLY A O 1
ATOM 966 N N . VAL A 1 124 ? 7.041 0.691 -11.719 1.00 98.75 124 VAL A N 1
ATOM 967 C CA . VAL A 1 124 ? 5.654 0.209 -11.609 1.00 98.75 124 VAL A CA 1
ATOM 968 C C . VAL A 1 124 ? 5.359 -0.316 -10.204 1.00 98.75 124 VAL A C 1
ATOM 970 O O . VAL A 1 124 ? 4.312 0.004 -9.649 1.00 98.75 124 VAL A O 1
ATOM 973 N N . VAL A 1 125 ? 6.276 -1.076 -9.601 1.00 98.69 125 VAL A N 1
ATOM 974 C CA . VAL A 1 125 ? 6.160 -1.578 -8.223 1.00 98.69 125 VAL A CA 1
ATOM 975 C C . VAL A 1 125 ? 6.012 -0.427 -7.232 1.00 98.69 125 VAL A C 1
ATOM 977 O O . VAL A 1 125 ? 5.089 -0.447 -6.418 1.00 98.69 125 VAL A O 1
ATOM 980 N N . TYR A 1 126 ? 6.861 0.599 -7.323 1.00 98.62 126 TYR A N 1
ATOM 981 C CA . TYR A 1 126 ? 6.757 1.779 -6.467 1.00 98.62 126 TYR A CA 1
ATOM 982 C C . TYR A 1 126 ? 5.470 2.567 -6.717 1.00 98.62 126 TYR A C 1
ATOM 984 O O . TYR A 1 126 ? 4.877 3.063 -5.760 1.00 98.62 126 TYR A O 1
ATOM 992 N N . GLY A 1 127 ? 4.973 2.612 -7.956 1.00 98.62 127 GLY A N 1
ATOM 993 C CA . GLY A 1 127 ? 3.654 3.171 -8.244 1.00 98.62 127 GLY A CA 1
ATOM 994 C C . GLY A 1 127 ? 2.513 2.379 -7.621 1.00 98.62 127 GLY A C 1
ATOM 995 O O . GLY A 1 127 ? 1.641 2.973 -6.990 1.00 98.62 127 GLY A O 1
ATOM 996 N N . LEU A 1 128 ? 2.524 1.049 -7.723 1.00 98.25 128 LEU A N 1
ATOM 997 C CA . LEU A 1 128 ? 1.525 0.200 -7.070 1.00 98.25 128 LEU A CA 1
ATOM 998 C C . LEU A 1 128 ? 1.557 0.398 -5.556 1.00 98.25 128 LEU A C 1
ATOM 1000 O O . LEU A 1 128 ? 0.512 0.614 -4.948 1.00 98.25 128 LEU A O 1
ATOM 1004 N N . PHE A 1 129 ? 2.751 0.394 -4.964 1.00 98.12 129 PHE A N 1
ATOM 1005 C CA . PHE A 1 129 ? 2.949 0.673 -3.548 1.00 98.12 129 PHE A CA 1
ATOM 1006 C C . PHE A 1 129 ? 2.378 2.036 -3.150 1.00 98.12 129 PHE A C 1
ATOM 1008 O O . PHE A 1 129 ? 1.533 2.094 -2.260 1.00 98.12 129 PHE A O 1
ATOM 1015 N N . GLY A 1 130 ? 2.762 3.114 -3.842 1.00 97.38 130 GLY A N 1
ATOM 1016 C CA . GLY A 1 130 ? 2.257 4.461 -3.578 1.00 97.38 130 GLY A CA 1
ATOM 1017 C C . GLY A 1 130 ? 0.740 4.556 -3.701 1.00 97.38 130 GLY A C 1
ATOM 1018 O O . GLY A 1 130 ? 0.079 5.144 -2.845 1.00 97.38 130 GLY A O 1
ATOM 1019 N N . TYR A 1 131 ? 0.168 3.923 -4.727 1.00 96.94 131 TYR A N 1
ATOM 1020 C CA . TYR A 1 131 ? -1.273 3.917 -4.933 1.00 96.94 131 TYR A CA 1
ATOM 1021 C C . TYR A 1 131 ? -2.009 3.195 -3.801 1.00 96.94 131 TYR A C 1
ATOM 1023 O O . TYR A 1 131 ? -2.947 3.744 -3.224 1.00 96.94 131 TYR A O 1
ATOM 1031 N N . ILE A 1 132 ? -1.588 1.969 -3.471 1.00 94.62 132 ILE A N 1
ATOM 1032 C CA . ILE A 1 132 ? -2.218 1.157 -2.422 1.00 94.62 132 ILE A CA 1
ATOM 1033 C C . ILE A 1 132 ? -2.054 1.844 -1.070 1.00 94.62 132 ILE A C 1
ATOM 1035 O O . ILE A 1 132 ? -3.024 1.935 -0.329 1.00 94.62 132 ILE A O 1
ATOM 1039 N N . TRP A 1 133 ? -0.866 2.366 -0.761 1.00 93.12 133 TRP A N 1
ATOM 1040 C CA . TRP A 1 133 ? -0.590 3.007 0.520 1.00 93.12 133 TRP A CA 1
ATOM 1041 C C . TRP A 1 133 ? -1.485 4.230 0.754 1.00 93.12 133 TRP A C 1
ATOM 1043 O O . TRP A 1 133 ? -2.128 4.341 1.798 1.00 93.12 133 TRP A O 1
ATOM 1053 N N . ILE A 1 134 ? -1.606 5.118 -0.239 1.00 91.50 134 ILE A N 1
ATOM 1054 C CA . ILE A 1 134 ? -2.473 6.298 -0.135 1.00 91.50 134 ILE A CA 1
ATOM 1055 C C . ILE A 1 134 ? -3.955 5.902 -0.127 1.00 91.50 134 ILE A C 1
ATOM 1057 O O . ILE A 1 134 ? -4.721 6.432 0.678 1.00 91.50 134 ILE A O 1
ATOM 1061 N N . ARG A 1 135 ? -4.388 4.952 -0.967 1.00 87.88 135 ARG A N 1
ATOM 1062 C CA . ARG A 1 135 ? -5.786 4.492 -0.947 1.00 87.88 135 ARG A CA 1
ATOM 1063 C C . ARG A 1 135 ? -6.152 3.814 0.365 1.00 87.88 135 ARG A C 1
ATOM 1065 O O . ARG A 1 135 ? -7.169 4.174 0.941 1.00 87.88 135 ARG A O 1
ATOM 1072 N N . GLY A 1 136 ? -5.331 2.900 0.867 1.00 84.38 136 GLY A N 1
ATOM 1073 C CA . GLY A 1 136 ? -5.572 2.217 2.137 1.00 84.38 136 GLY A CA 1
ATOM 1074 C C . GLY A 1 136 ? -5.666 3.187 3.310 1.00 84.38 136 GLY A C 1
ATOM 1075 O O . GLY A 1 136 ? -6.514 3.029 4.186 1.00 84.38 136 GLY A O 1
ATOM 1076 N N . ARG A 1 137 ? -4.862 4.258 3.287 1.00 82.44 137 ARG A N 1
ATOM 1077 C CA . ARG A 1 137 ? -4.833 5.237 4.375 1.00 82.44 137 ARG A CA 1
ATOM 1078 C C . ARG A 1 137 ? -5.983 6.246 4.355 1.00 82.44 137 ARG A C 1
ATOM 1080 O O . ARG A 1 137 ? -6.367 6.712 5.433 1.00 82.44 137 ARG A O 1
ATOM 1087 N N . TYR A 1 138 ? -6.481 6.608 3.170 1.00 79.25 138 TYR A N 1
ATOM 1088 C CA . TYR A 1 138 ? -7.395 7.746 2.984 1.00 79.25 138 TYR A CA 1
ATOM 1089 C C . TYR A 1 138 ? -8.729 7.409 2.303 1.00 79.25 138 TYR A C 1
ATOM 1091 O O . TYR A 1 138 ? -9.603 8.270 2.253 1.00 79.25 138 TYR A O 1
ATOM 1099 N N . ASP A 1 139 ? -8.918 6.192 1.797 1.00 76.12 139 ASP A N 1
ATOM 1100 C CA . ASP A 1 139 ? -10.172 5.738 1.195 1.00 76.12 139 ASP A CA 1
ATOM 1101 C C . ASP A 1 139 ? -10.733 4.532 1.951 1.00 76.12 139 ASP A C 1
ATOM 1103 O O . ASP A 1 139 ? -10.357 3.383 1.713 1.00 76.12 139 ASP A O 1
ATOM 1107 N N . ALA A 1 140 ? -11.699 4.806 2.831 1.00 67.25 140 ALA A N 1
ATOM 1108 C CA . ALA A 1 140 ? -12.382 3.786 3.618 1.00 67.25 140 ALA A CA 1
ATOM 1109 C C . ALA A 1 140 ? -13.082 2.712 2.761 1.00 67.25 140 ALA A C 1
ATOM 1111 O O . ALA A 1 140 ? -13.267 1.606 3.255 1.00 67.25 140 ALA A O 1
ATOM 1112 N N . LYS A 1 141 ? -13.436 2.996 1.493 1.00 67.25 141 LYS A N 1
ATOM 1113 C CA . LYS A 1 141 ? -14.063 2.022 0.577 1.00 67.25 141 LYS A CA 1
ATOM 1114 C C . LYS A 1 141 ? -13.047 1.116 -0.119 1.00 67.25 141 LYS A C 1
ATOM 1116 O O . LYS A 1 141 ? -13.429 0.114 -0.721 1.00 67.25 141 LYS A O 1
ATOM 1121 N N . PHE A 1 142 ? -11.760 1.471 -0.110 1.00 75.62 142 PHE A N 1
ATOM 1122 C CA . PHE A 1 142 ? -10.727 0.631 -0.710 1.00 75.62 142 PHE A CA 1
ATOM 1123 C C . PHE A 1 142 ? -10.496 -0.638 0.124 1.00 75.62 142 PHE A C 1
ATOM 1125 O O . PHE A 1 142 ? -10.233 -1.693 -0.461 1.00 75.62 142 PHE A O 1
ATOM 1132 N N . SER A 1 143 ? -10.677 -0.554 1.452 1.00 69.44 143 SER A N 1
ATOM 1133 C CA . SER A 1 143 ? -10.666 -1.686 2.399 1.00 69.44 143 SER A CA 1
ATOM 1134 C C . SER A 1 143 ? -9.493 -2.641 2.151 1.00 69.44 143 SER A C 1
ATOM 1136 O O . SER A 1 143 ? -9.660 -3.836 1.925 1.00 69.44 143 SER A O 1
ATOM 1138 N N . ALA A 1 144 ? -8.304 -2.069 1.993 1.00 73.12 144 ALA A N 1
ATOM 1139 C CA . ALA A 1 144 ? -7.051 -2.791 1.851 1.00 73.12 144 ALA A CA 1
ATOM 1140 C C . ALA A 1 144 ? -5.929 -1.868 2.300 1.00 73.12 144 ALA A C 1
ATOM 1142 O O . ALA A 1 144 ? -5.718 -0.816 1.696 1.00 73.12 144 ALA A O 1
ATOM 1143 N N . ASP A 1 145 ? -5.231 -2.268 3.354 1.00 76.69 145 ASP A N 1
ATOM 1144 C CA . ASP A 1 145 ? -4.077 -1.547 3.871 1.00 76.69 145 ASP A CA 1
ATOM 1145 C C . ASP A 1 145 ? -2.823 -2.406 3.721 1.00 76.69 145 ASP A C 1
ATOM 1147 O O . ASP A 1 145 ? -2.880 -3.640 3.730 1.00 76.69 145 ASP A O 1
ATOM 1151 N N . LEU A 1 146 ? -1.681 -1.748 3.560 1.00 82.56 146 LEU A N 1
ATOM 1152 C CA . LEU A 1 146 ? -0.407 -2.447 3.561 1.00 82.56 146 LEU A CA 1
ATOM 1153 C C . LEU A 1 146 ? 0.031 -2.678 5.008 1.00 82.56 146 LEU A C 1
ATOM 1155 O O . LEU A 1 146 ? -0.031 -1.750 5.820 1.00 82.56 146 LEU A O 1
ATOM 1159 N N . PRO A 1 147 ? 0.546 -3.873 5.349 1.00 83.69 147 PRO A N 1
ATOM 1160 C CA . PRO A 1 147 ? 1.166 -4.086 6.645 1.00 83.69 147 PRO A CA 1
ATOM 1161 C C . PRO A 1 147 ? 2.242 -3.027 6.903 1.00 83.69 147 PRO A C 1
ATOM 1163 O O . PRO A 1 147 ? 3.043 -2.709 6.020 1.00 83.69 147 PRO A O 1
ATOM 1166 N N . LYS A 1 148 ? 2.309 -2.502 8.133 1.00 83.56 148 LYS A N 1
ATOM 1167 C CA . LYS A 1 148 ? 3.327 -1.500 8.511 1.00 83.56 148 LYS A CA 1
ATOM 1168 C C . LYS A 1 148 ? 4.748 -1.983 8.209 1.00 83.56 148 LYS A C 1
ATOM 1170 O O . LYS A 1 148 ? 5.596 -1.192 7.814 1.00 83.56 148 LYS A O 1
ATOM 1175 N N . THR A 1 149 ? 4.993 -3.282 8.363 1.00 83.31 149 THR A N 1
ATOM 1176 C CA . THR A 1 149 ? 6.259 -3.934 8.010 1.00 83.31 149 THR A CA 1
ATOM 1177 C C . THR A 1 149 ? 6.576 -3.796 6.523 1.00 83.31 149 THR A C 1
ATOM 1179 O O . THR A 1 149 ? 7.688 -3.404 6.189 1.00 83.31 149 THR A O 1
ATOM 1182 N N . THR A 1 150 ? 5.604 -4.026 5.636 1.00 87.94 150 THR A N 1
ATOM 1183 C CA . THR A 1 150 ? 5.739 -3.823 4.187 1.00 87.94 150 THR A CA 1
ATOM 1184 C C . THR A 1 150 ? 6.038 -2.367 3.850 1.00 87.94 150 THR A C 1
ATOM 1186 O O . THR A 1 150 ? 6.982 -2.104 3.110 1.00 87.94 150 THR A O 1
ATOM 1189 N N . VAL A 1 151 ? 5.290 -1.416 4.424 1.00 91.56 151 VAL A N 1
ATOM 1190 C CA . VAL A 1 151 ? 5.519 0.024 4.202 1.00 91.56 151 VAL A CA 1
ATOM 1191 C C . VAL A 1 151 ? 6.935 0.416 4.624 1.00 91.56 151 VAL A C 1
ATOM 1193 O O . VAL A 1 151 ? 7.679 0.986 3.829 1.00 91.56 151 VAL A O 1
ATOM 1196 N N . ASN A 1 152 ? 7.336 0.053 5.844 1.00 90.88 152 ASN A N 1
ATOM 1197 C CA . ASN A 1 152 ? 8.668 0.350 6.363 1.00 90.88 152 ASN A CA 1
ATOM 1198 C C . ASN A 1 152 ? 9.755 -0.273 5.489 1.00 90.88 152 ASN A C 1
ATOM 1200 O O . ASN A 1 152 ? 10.708 0.405 5.123 1.00 90.88 152 ASN A O 1
ATOM 1204 N N . MET A 1 153 ? 9.599 -1.542 5.112 1.00 92.88 153 MET A N 1
ATOM 1205 C CA . MET A 1 153 ? 10.561 -2.241 4.268 1.00 92.88 153 MET A CA 1
ATOM 1206 C C . MET A 1 153 ? 10.691 -1.573 2.892 1.00 92.88 153 MET A C 1
ATOM 1208 O O . MET A 1 153 ? 11.810 -1.350 2.443 1.00 92.88 153 MET A O 1
ATOM 1212 N N . MET A 1 154 ? 9.587 -1.202 2.232 1.00 95.00 154 MET A N 1
ATOM 1213 C CA . MET A 1 154 ? 9.629 -0.559 0.910 1.00 95.00 154 MET A CA 1
ATOM 1214 C C . MET A 1 154 ? 10.231 0.851 0.954 1.00 95.00 154 MET A C 1
ATOM 1216 O O . MET A 1 154 ? 10.947 1.231 0.025 1.00 95.00 154 MET A O 1
ATOM 1220 N N . LEU A 1 155 ? 9.985 1.610 2.028 1.00 96.12 155 LEU A N 1
ATOM 1221 C CA . LEU A 1 155 ? 10.581 2.934 2.237 1.00 96.12 155 LEU A CA 1
ATOM 1222 C C . LEU A 1 155 ? 12.068 2.850 2.606 1.00 96.12 155 LEU A C 1
ATOM 1224 O O . LEU A 1 155 ? 12.872 3.596 2.057 1.00 96.12 155 LEU A O 1
ATOM 1228 N N . ILE A 1 156 ? 12.459 1.919 3.480 1.00 95.25 156 ILE A N 1
ATOM 1229 C CA . ILE A 1 156 ? 13.872 1.673 3.799 1.00 95.25 156 ILE A CA 1
ATOM 1230 C C . ILE A 1 156 ? 14.610 1.224 2.539 1.00 95.25 156 ILE A C 1
ATOM 1232 O O . ILE A 1 156 ? 15.653 1.783 2.214 1.00 95.25 156 ILE A O 1
ATOM 1236 N N . TRP A 1 157 ? 14.048 0.274 1.787 1.00 93.69 157 TRP A N 1
ATOM 1237 C CA . TRP A 1 157 ? 14.617 -0.175 0.518 1.00 93.69 157 TRP A CA 1
ATOM 1238 C C . TRP A 1 157 ? 14.761 0.978 -0.479 1.00 93.69 157 TRP A C 1
ATOM 1240 O O . TRP A 1 157 ? 15.806 1.112 -1.110 1.00 93.69 157 TRP A O 1
ATOM 1250 N N . PHE A 1 158 ? 13.758 1.857 -0.573 1.00 95.81 158 PHE A N 1
ATOM 1251 C CA . PHE A 1 158 ? 13.801 3.043 -1.432 1.00 95.81 158 PHE A CA 1
ATOM 1252 C C . PHE A 1 158 ? 14.980 3.951 -1.079 1.00 95.81 158 PHE A C 1
ATOM 1254 O O . PHE A 1 158 ? 15.753 4.333 -1.955 1.00 95.81 158 PHE A O 1
ATOM 1261 N N . LEU A 1 159 ? 15.141 4.263 0.208 1.00 95.69 159 LEU A N 1
ATOM 1262 C CA . LEU A 1 159 ? 16.231 5.106 0.691 1.00 95.69 159 LEU A CA 1
ATOM 1263 C C . LEU A 1 159 ? 17.594 4.438 0.481 1.00 95.69 159 LEU A C 1
ATOM 1265 O O . LEU A 1 159 ? 18.525 5.095 0.026 1.00 95.69 159 LEU A O 1
ATOM 1269 N N . LEU A 1 160 ? 17.702 3.129 0.730 1.00 93.81 160 LEU A N 1
ATOM 1270 C CA . LEU A 1 160 ? 18.919 2.361 0.464 1.00 93.81 160 LEU A CA 1
ATOM 1271 C C . LEU A 1 160 ? 19.303 2.387 -1.019 1.00 93.81 160 LEU A C 1
ATOM 1273 O O . LEU A 1 160 ? 20.483 2.542 -1.326 1.00 93.81 160 LEU A O 1
ATOM 1277 N N . CYS A 1 161 ? 18.337 2.309 -1.940 1.00 92.56 161 CYS A N 1
ATOM 1278 C CA . CYS A 1 161 ? 18.606 2.403 -3.377 1.00 92.56 161 CYS A CA 1
ATOM 1279 C C . CYS A 1 161 ? 19.271 3.737 -3.759 1.00 92.56 161 CYS A C 1
ATOM 1281 O O . CYS A 1 161 ? 20.171 3.772 -4.600 1.00 92.56 161 CYS A O 1
ATOM 1283 N N . TRP A 1 162 ? 18.881 4.828 -3.095 1.00 93.75 162 TRP A N 1
ATOM 1284 C CA . TRP A 1 162 ? 19.464 6.155 -3.299 1.00 93.75 162 TRP A CA 1
ATOM 1285 C C . TRP A 1 162 ? 20.900 6.297 -2.770 1.00 93.75 162 TRP A C 1
ATOM 1287 O O . TRP A 1 162 ? 21.619 7.175 -3.236 1.00 93.75 162 TRP A O 1
ATOM 1297 N N . THR A 1 163 ? 21.356 5.426 -1.862 1.00 91.88 163 THR A N 1
ATOM 1298 C CA . THR A 1 163 ? 22.730 5.487 -1.316 1.00 91.88 163 THR A CA 1
ATOM 1299 C C . THR A 1 163 ? 23.814 5.031 -2.297 1.00 91.88 163 THR A C 1
ATOM 1301 O O . THR A 1 163 ? 24.989 5.309 -2.077 1.00 91.88 163 THR A O 1
ATOM 1304 N N . GLY A 1 164 ? 23.450 4.287 -3.349 1.00 87.00 164 GLY A N 1
ATOM 1305 C CA . GLY A 1 164 ? 24.401 3.673 -4.285 1.00 87.00 164 GLY A CA 1
ATOM 1306 C C . GLY A 1 164 ? 25.088 2.398 -3.771 1.00 87.00 164 GLY A C 1
ATOM 1307 O O . GLY A 1 164 ? 25.763 1.727 -4.547 1.00 87.00 164 GLY A O 1
ATOM 1308 N N . LEU A 1 165 ? 24.869 1.999 -2.509 1.00 86.38 165 LEU A N 1
ATOM 1309 C CA . LEU A 1 165 ? 25.462 0.787 -1.911 1.00 86.38 165 LEU A CA 1
ATOM 1310 C C . LEU A 1 165 ? 25.048 -0.515 -2.614 1.00 86.38 165 LEU A C 1
ATOM 1312 O O . LEU A 1 165 ? 25.714 -1.537 -2.483 1.00 86.38 165 LEU A O 1
ATOM 1316 N N . LEU A 1 166 ? 23.941 -0.480 -3.354 1.00 84.25 166 LEU A N 1
ATOM 1317 C CA . LEU A 1 166 ? 23.354 -1.626 -4.046 1.00 84.25 166 LEU A CA 1
ATOM 1318 C C . LEU A 1 166 ? 23.684 -1.643 -5.552 1.00 84.25 166 LEU A C 1
ATOM 1320 O O . LEU A 1 166 ? 23.106 -2.429 -6.301 1.00 84.25 166 LEU A O 1
ATOM 1324 N N . GLY A 1 167 ? 24.606 -0.782 -5.997 1.00 84.31 167 GLY A N 1
ATOM 1325 C CA . GLY A 1 167 ? 24.967 -0.619 -7.404 1.00 84.31 167 GLY A CA 1
ATOM 1326 C C . GLY A 1 167 ? 24.079 0.388 -8.151 1.00 84.31 167 GLY A C 1
ATOM 1327 O O . GLY A 1 167 ? 23.341 1.158 -7.529 1.00 84.31 167 GLY A O 1
ATOM 1328 N N . PRO A 1 168 ? 24.167 0.433 -9.494 1.00 85.19 168 PRO A N 1
ATOM 1329 C CA . PRO A 1 168 ? 23.420 1.389 -10.302 1.00 85.19 168 PRO A CA 1
ATOM 1330 C C . PRO A 1 168 ? 21.931 1.027 -10.324 1.00 85.19 168 PRO A C 1
ATOM 1332 O O . PRO A 1 168 ? 21.517 0.066 -10.972 1.00 85.19 168 PRO A O 1
ATOM 1335 N N . ILE A 1 169 ? 21.121 1.818 -9.620 1.00 91.31 169 ILE A N 1
ATOM 1336 C CA . ILE A 1 169 ? 19.668 1.650 -9.541 1.00 91.31 169 ILE A CA 1
ATOM 1337 C C . ILE A 1 169 ? 18.971 2.803 -10.259 1.00 91.31 169 ILE A C 1
ATOM 1339 O O . ILE A 1 169 ? 19.389 3.960 -10.179 1.00 91.31 169 ILE A O 1
ATOM 1343 N N . ALA A 1 170 ? 17.873 2.485 -10.946 1.00 94.62 170 ALA A N 1
ATOM 1344 C CA . ALA A 1 170 ? 16.997 3.445 -11.610 1.00 94.62 170 ALA A CA 1
ATOM 1345 C C . ALA A 1 170 ? 16.162 4.249 -10.589 1.00 94.62 170 ALA A C 1
ATOM 1347 O O . ALA A 1 170 ? 14.939 4.134 -10.503 1.00 94.62 170 ALA A O 1
ATOM 1348 N N . ASN A 1 171 ? 16.842 5.051 -9.771 1.00 97.06 171 ASN A N 1
ATOM 1349 C CA . ASN A 1 171 ? 16.248 5.753 -8.639 1.00 97.06 171 ASN A CA 1
ATOM 1350 C C . ASN A 1 171 ? 15.191 6.787 -9.056 1.00 97.06 171 ASN A C 1
ATOM 1352 O O . ASN A 1 171 ? 14.177 6.934 -8.375 1.00 97.06 171 ASN A O 1
ATOM 1356 N N . TRP A 1 172 ? 15.360 7.449 -10.204 1.00 98.19 172 TRP A N 1
ATOM 1357 C CA . TRP A 1 172 ? 14.341 8.357 -10.738 1.00 98.19 172 TRP A CA 1
ATOM 1358 C C . TRP A 1 172 ? 13.091 7.607 -11.203 1.00 98.19 172 TRP A C 1
ATOM 1360 O O . TRP A 1 172 ? 11.983 8.098 -10.977 1.00 98.19 172 TRP A O 1
ATOM 1370 N N . ALA A 1 173 ? 13.236 6.393 -11.747 1.00 98.31 173 ALA A N 1
ATOM 1371 C CA . ALA A 1 173 ? 12.087 5.539 -12.043 1.00 98.31 173 ALA A CA 1
ATOM 1372 C C . ALA A 1 173 ? 11.318 5.166 -10.764 1.00 98.31 173 ALA A C 1
ATOM 1374 O O . ALA A 1 173 ? 10.090 5.244 -10.750 1.00 98.31 173 ALA A O 1
ATOM 1375 N N . HIS A 1 174 ? 12.014 4.816 -9.674 1.00 98.25 174 HIS A N 1
ATOM 1376 C CA . HIS A 1 174 ? 11.370 4.534 -8.383 1.00 98.25 174 HIS A CA 1
ATOM 1377 C C . HIS A 1 174 ? 10.615 5.755 -7.852 1.00 98.25 174 HIS A C 1
ATOM 1379 O O . HIS A 1 174 ? 9.441 5.652 -7.498 1.00 98.25 174 HIS A O 1
ATOM 1385 N N . THR A 1 175 ? 11.279 6.913 -7.817 1.00 98.50 175 THR A N 1
ATOM 1386 C CA . THR A 1 175 ? 10.715 8.153 -7.273 1.00 98.50 175 THR A CA 1
ATOM 1387 C C . THR A 1 175 ? 9.482 8.586 -8.050 1.00 98.50 175 THR A C 1
ATOM 1389 O O . THR A 1 175 ? 8.435 8.834 -7.455 1.00 98.50 175 THR A O 1
ATOM 1392 N N . VAL A 1 176 ? 9.570 8.642 -9.381 1.00 98.69 176 VAL A N 1
ATOM 1393 C CA . VAL A 1 176 ? 8.434 9.060 -10.210 1.00 98.69 176 VAL A CA 1
ATOM 1394 C C . VAL A 1 176 ? 7.329 8.016 -10.193 1.00 98.69 176 VAL A C 1
ATOM 1396 O O . VAL A 1 176 ? 6.164 8.391 -10.093 1.00 98.69 176 VAL A O 1
ATOM 1399 N N . GLY A 1 177 ? 7.668 6.726 -10.184 1.00 98.75 177 GLY A N 1
ATOM 1400 C CA . GLY A 1 177 ? 6.698 5.657 -9.980 1.00 98.75 177 GLY A CA 1
ATOM 1401 C C . GLY A 1 177 ? 5.876 5.871 -8.709 1.00 98.75 177 GLY A C 1
ATOM 1402 O O . GLY A 1 177 ? 4.651 5.986 -8.777 1.00 98.75 177 GLY A O 1
ATOM 1403 N N . LEU A 1 178 ? 6.558 6.019 -7.566 1.00 98.62 178 LEU A N 1
ATOM 1404 C CA . LEU A 1 178 ? 5.952 6.278 -6.257 1.00 98.62 178 LEU A CA 1
ATOM 1405 C C . LEU A 1 178 ? 5.043 7.511 -6.272 1.00 98.62 178 LEU A C 1
ATOM 1407 O O . LEU A 1 178 ? 3.889 7.429 -5.848 1.00 98.62 178 LEU A O 1
ATOM 1411 N N . VAL A 1 179 ? 5.549 8.638 -6.776 1.00 98.50 179 VAL A N 1
ATOM 1412 C CA . VAL A 1 179 ? 4.815 9.909 -6.816 1.00 98.50 179 VAL A CA 1
ATOM 1413 C C . VAL A 1 179 ? 3.577 9.803 -7.703 1.00 98.50 179 VAL A C 1
ATOM 1415 O O . VAL A 1 179 ? 2.491 10.178 -7.267 1.00 98.50 179 VAL A O 1
ATOM 1418 N N . VAL A 1 180 ? 3.698 9.254 -8.914 1.00 98.44 180 VAL A N 1
ATOM 1419 C CA . VAL A 1 180 ? 2.564 9.093 -9.837 1.00 98.44 180 VAL A CA 1
ATOM 1420 C C . VAL A 1 180 ? 1.496 8.191 -9.223 1.00 98.44 180 VAL A C 1
ATOM 1422 O O . VAL A 1 180 ? 0.318 8.544 -9.235 1.00 98.44 180 VAL A O 1
ATOM 1425 N N . GLY A 1 181 ? 1.889 7.056 -8.639 1.00 98.12 181 GLY A N 1
ATOM 1426 C CA . GLY A 1 181 ? 0.956 6.146 -7.977 1.00 98.12 181 GLY A CA 1
ATOM 1427 C C . GLY A 1 181 ? 0.218 6.800 -6.807 1.00 98.12 181 GLY A C 1
ATOM 1428 O O . GLY A 1 181 ? -1.011 6.732 -6.730 1.00 98.12 181 GLY A O 1
ATOM 1429 N N . ALA A 1 182 ? 0.957 7.486 -5.931 1.00 97.00 182 ALA A N 1
ATOM 1430 C CA . ALA A 1 182 ? 0.409 8.205 -4.784 1.00 97.00 182 ALA A CA 1
ATOM 1431 C C . ALA A 1 182 ? -0.541 9.343 -5.201 1.00 97.00 182 ALA A C 1
ATOM 1433 O O . ALA A 1 182 ? -1.639 9.468 -4.654 1.00 97.00 182 ALA A O 1
ATOM 1434 N N . LEU A 1 183 ? -0.162 10.143 -6.202 1.00 96.12 183 LEU A N 1
ATOM 1435 C CA . LEU A 1 183 ? -0.998 11.226 -6.723 1.00 96.12 183 LEU A CA 1
ATOM 1436 C C . LEU A 1 183 ? -2.259 10.692 -7.400 1.00 96.12 183 LEU A C 1
ATOM 1438 O O . LEU A 1 183 ? -3.344 11.218 -7.160 1.00 96.12 183 LEU A O 1
ATOM 1442 N N . TRP A 1 184 ? -2.157 9.623 -8.193 1.00 95.75 184 TRP A N 1
ATOM 1443 C CA . TRP A 1 184 ? -3.326 8.997 -8.811 1.00 95.75 184 TRP A CA 1
ATOM 1444 C C . TRP A 1 184 ? -4.309 8.501 -7.747 1.00 95.75 184 TRP A C 1
ATOM 1446 O O . TRP A 1 184 ? -5.515 8.745 -7.838 1.00 95.75 184 TRP A O 1
ATOM 1456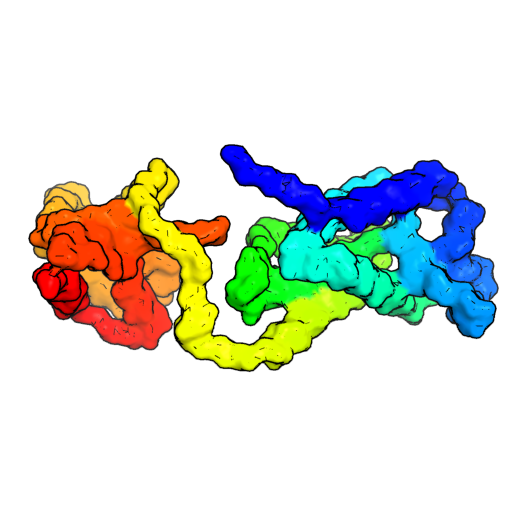 N N . ALA A 1 185 ? -3.803 7.862 -6.691 1.00 93.12 185 ALA A N 1
ATOM 1457 C CA . ALA A 1 185 ? -4.621 7.470 -5.554 1.00 93.12 185 ALA A CA 1
ATOM 1458 C C . ALA A 1 185 ? -5.319 8.669 -4.903 1.00 93.12 185 ALA A C 1
ATOM 1460 O O . ALA A 1 185 ? -6.534 8.628 -4.717 1.00 93.12 185 ALA A O 1
ATOM 1461 N N . PHE A 1 186 ? -4.573 9.732 -4.608 1.00 89.19 186 PHE A N 1
ATOM 1462 C CA . PHE A 1 186 ? -5.071 10.932 -3.938 1.00 89.19 186 PHE A CA 1
ATOM 1463 C C . PHE A 1 186 ? -6.108 11.717 -4.756 1.00 89.19 186 PHE A C 1
ATOM 1465 O O . PHE A 1 186 ? -7.115 12.178 -4.225 1.00 89.19 186 PHE A O 1
ATOM 1472 N N . LEU A 1 187 ? -5.915 11.849 -6.068 1.00 87.81 187 LEU A N 1
ATOM 1473 C CA . LEU A 1 187 ? -6.918 12.466 -6.941 1.00 87.81 187 LEU A CA 1
ATOM 1474 C C . LEU A 1 187 ? -8.185 11.604 -7.013 1.00 87.81 187 LEU A C 1
ATOM 1476 O O . LEU A 1 187 ? -9.301 12.122 -6.993 1.00 87.81 187 LEU A O 1
ATOM 1480 N N . GLY A 1 188 ? -8.017 10.279 -7.010 1.00 80.44 188 GLY A N 1
ATOM 1481 C CA . GLY A 1 188 ? -9.123 9.330 -6.958 1.00 80.44 188 GLY A CA 1
ATOM 1482 C C . GLY A 1 188 ? -9.905 9.335 -5.640 1.00 80.44 188 GLY A C 1
ATOM 1483 O O . GLY A 1 188 ? -11.075 8.960 -5.656 1.00 80.44 188 GLY A O 1
ATOM 1484 N N . THR A 1 189 ? -9.310 9.752 -4.514 1.00 70.06 189 THR A N 1
ATOM 1485 C CA . THR A 1 189 ? -10.038 9.885 -3.237 1.00 70.06 189 THR A CA 1
ATOM 1486 C C . THR A 1 189 ? -10.880 11.158 -3.177 1.00 70.06 189 THR A C 1
ATOM 1488 O O . THR A 1 189 ? -11.961 11.136 -2.600 1.00 70.06 189 THR A O 1
ATOM 1491 N N . ARG A 1 190 ? -10.440 12.248 -3.820 1.00 58.75 190 ARG A N 1
ATOM 1492 C CA . ARG A 1 190 ? -11.169 13.531 -3.875 1.00 58.75 190 ARG A CA 1
ATOM 1493 C C . ARG A 1 190 ? -12.362 13.544 -4.828 1.00 58.75 190 ARG A C 1
ATOM 1495 O O . ARG A 1 190 ? -13.280 14.330 -4.631 1.00 58.75 190 ARG A O 1
ATOM 1502 N N . ALA A 1 191 ? -12.350 12.687 -5.847 1.00 53.94 191 ALA A N 1
ATOM 1503 C CA . ALA A 1 191 ? -13.462 12.541 -6.787 1.00 53.94 191 ALA A CA 1
ATOM 1504 C C . ALA A 1 191 ? -14.675 11.796 -6.190 1.00 53.94 191 ALA A C 1
ATOM 1506 O O . ALA A 1 191 ? -15.727 11.732 -6.823 1.00 53.94 191 ALA A O 1
ATOM 1507 N N . LEU A 1 192 ? -14.543 11.225 -4.988 1.00 47.44 192 LEU A N 1
ATOM 1508 C CA . LEU A 1 192 ? -15.660 10.648 -4.250 1.00 47.44 192 LEU A CA 1
ATOM 1509 C C . LEU A 1 192 ? -16.249 11.731 -3.332 1.00 47.44 192 LEU A C 1
ATOM 1511 O O . LEU A 1 192 ? -15.482 12.371 -2.609 1.00 47.44 192 LEU A O 1
ATOM 1515 N N . PRO A 1 193 ? -17.578 11.963 -3.338 1.00 40.22 193 PRO A N 1
ATOM 1516 C CA . PRO A 1 193 ? -18.191 12.918 -2.422 1.00 40.22 193 PRO A CA 1
ATOM 1517 C C . PRO A 1 193 ? -17.811 12.570 -0.979 1.00 40.22 193 PRO A C 1
ATOM 1519 O O . PRO A 1 193 ? -17.724 11.389 -0.625 1.00 40.22 193 PRO A O 1
ATOM 1522 N N . ALA A 1 194 ? -17.552 13.602 -0.168 1.00 43.00 194 ALA A N 1
ATOM 1523 C CA . ALA A 1 194 ? -17.218 13.448 1.242 1.00 43.00 194 ALA A CA 1
ATOM 1524 C C . ALA A 1 194 ? -18.269 12.554 1.914 1.00 43.00 194 ALA A C 1
ATOM 1526 O O . ALA A 1 194 ? -19.447 12.900 1.979 1.00 43.00 194 ALA A O 1
ATOM 1527 N N . MET A 1 195 ? -17.833 11.373 2.350 1.00 44.22 195 MET A N 1
ATOM 1528 C CA . MET A 1 195 ? -18.707 10.356 2.922 1.00 44.22 195 MET A CA 1
ATOM 1529 C C . MET A 1 195 ? -19.380 10.884 4.186 1.00 44.22 195 MET A C 1
ATOM 1531 O O . MET A 1 195 ? -18.714 11.385 5.097 1.00 44.22 195 MET A O 1
ATOM 1535 N N . THR A 1 196 ? -20.695 10.713 4.256 1.00 45.09 196 THR A N 1
ATOM 1536 C CA . THR A 1 196 ? -21.454 10.950 5.484 1.00 45.09 196 THR A CA 1
ATOM 1537 C C . THR A 1 196 ? -21.203 9.804 6.472 1.00 45.09 196 THR A C 1
ATOM 1539 O O . THR A 1 196 ? -20.732 8.730 6.093 1.00 45.09 196 THR A O 1
ATOM 1542 N N . ALA A 1 197 ? -21.509 9.993 7.759 1.00 41.84 197 ALA A N 1
ATOM 1543 C CA . ALA A 1 197 ? -21.396 8.926 8.763 1.00 41.84 197 ALA A CA 1
ATOM 1544 C C . ALA A 1 197 ? -22.216 7.665 8.399 1.00 41.84 197 ALA A C 1
ATOM 1546 O O . ALA A 1 197 ? -21.852 6.568 8.815 1.00 41.84 197 ALA A O 1
ATOM 1547 N N . ALA A 1 198 ? -23.252 7.808 7.564 1.00 42.50 198 ALA A N 1
ATOM 1548 C CA . ALA A 1 198 ? -24.065 6.713 7.038 1.00 42.50 198 ALA A CA 1
ATOM 1549 C C . ALA A 1 198 ? -23.326 5.843 6.000 1.00 42.50 198 ALA A C 1
ATOM 1551 O O . ALA A 1 198 ? -23.544 4.637 5.946 1.00 42.50 198 ALA A O 1
ATOM 1552 N N . ASP A 1 199 ? -22.387 6.410 5.235 1.00 41.66 199 ASP A N 1
ATOM 1553 C CA . ASP A 1 199 ? -21.591 5.662 4.250 1.00 41.66 199 ASP A CA 1
ATOM 1554 C C . ASP A 1 199 ? -20.470 4.826 4.896 1.00 41.66 199 ASP A C 1
ATOM 1556 O O . ASP A 1 199 ? -19.822 4.023 4.225 1.00 41.66 199 ASP A O 1
ATOM 1560 N N . ARG A 1 200 ? -20.218 5.023 6.200 1.00 47.41 200 ARG A N 1
ATOM 1561 C CA . ARG A 1 200 ? -19.322 4.185 7.015 1.00 47.41 200 ARG A CA 1
ATOM 1562 C C . ARG A 1 200 ? -20.020 2.941 7.565 1.00 47.41 200 ARG A C 1
ATOM 1564 O O . ARG A 1 200 ? -19.399 2.222 8.342 1.00 47.41 200 ARG A O 1
ATOM 1571 N N . ALA A 1 201 ? -21.282 2.697 7.203 1.00 43.34 201 ALA A N 1
ATOM 1572 C CA . ALA A 1 201 ? -21.969 1.472 7.574 1.00 43.34 201 ALA A CA 1
ATOM 1573 C C . ALA A 1 201 ? -21.252 0.268 6.922 1.00 43.34 201 ALA A C 1
ATOM 1575 O O . ALA A 1 201 ? -21.160 0.191 5.694 1.00 43.34 201 ALA A O 1
ATOM 1576 N N . PRO A 1 202 ? -20.697 -0.657 7.714 1.00 49.31 202 PRO A N 1
ATOM 1577 C CA . PRO A 1 202 ? -19.956 -1.799 7.199 1.00 49.31 202 PRO A CA 1
ATOM 1578 C C . PRO A 1 202 ? -20.909 -2.758 6.486 1.00 49.31 202 PRO A C 1
ATOM 1580 O O . PRO A 1 202 ? -21.867 -3.269 7.060 1.00 49.31 202 PRO A O 1
ATOM 1583 N N . GLN A 1 203 ? -20.639 -2.998 5.204 1.00 50.94 203 GLN A N 1
ATOM 1584 C CA . GLN A 1 203 ? -21.560 -3.677 4.291 1.00 50.94 203 GLN A CA 1
ATOM 1585 C C . GLN A 1 203 ? -21.676 -5.199 4.470 1.00 50.94 203 GLN A C 1
ATOM 1587 O O . GLN A 1 203 ? -22.338 -5.827 3.659 1.00 50.94 203 GLN A O 1
ATOM 1592 N N . ASN A 1 204 ? -21.088 -5.801 5.506 1.00 61.62 204 ASN A N 1
ATOM 1593 C CA . ASN A 1 204 ? -21.244 -7.225 5.838 1.00 61.62 204 ASN A CA 1
ATOM 1594 C C . ASN A 1 204 ? -20.837 -7.497 7.298 1.00 61.62 204 ASN A C 1
ATOM 1596 O O . ASN A 1 204 ? -20.082 -8.427 7.569 1.00 61.62 204 ASN A O 1
ATOM 1600 N N . GLN A 1 205 ? -21.291 -6.673 8.246 1.00 70.69 205 GLN A N 1
ATOM 1601 C CA . GLN A 1 205 ? -21.055 -6.978 9.658 1.00 70.69 205 GLN A CA 1
ATOM 1602 C C . GLN A 1 205 ? -21.808 -8.247 10.060 1.00 70.69 205 GLN A C 1
ATOM 1604 O O . GLN A 1 205 ? -23.029 -8.328 9.930 1.00 70.69 205 GLN A O 1
ATOM 1609 N N . ARG A 1 206 ? -21.065 -9.241 10.538 1.00 83.19 206 ARG A N 1
ATOM 1610 C CA . ARG A 1 206 ? -21.595 -10.481 11.095 1.00 83.19 206 ARG A CA 1
ATOM 1611 C C . ARG A 1 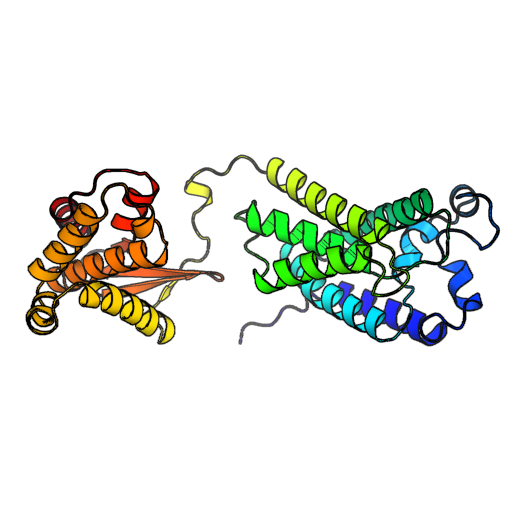206 ? -21.356 -10.474 12.588 1.00 83.19 206 ARG A C 1
ATOM 1613 O O . ARG A 1 206 ? -20.255 -10.171 13.042 1.00 83.19 206 ARG A O 1
ATOM 1620 N N . LEU A 1 207 ? -22.397 -10.806 13.337 1.00 86.44 207 LEU A N 1
ATOM 1621 C CA . LEU A 1 207 ? -22.264 -11.057 14.758 1.00 86.44 207 LEU A CA 1
ATOM 1622 C C . LEU A 1 207 ? -21.733 -12.482 14.937 1.00 86.44 207 LEU A C 1
ATOM 1624 O O . LEU A 1 207 ? -22.341 -13.442 14.465 1.00 86.44 207 LEU A O 1
ATOM 1628 N N . GLU A 1 208 ? -20.574 -12.603 15.567 1.00 88.94 208 GLU A N 1
ATOM 1629 C CA . GLU A 1 208 ? -19.877 -13.863 15.806 1.00 88.94 208 GLU A CA 1
ATOM 1630 C C . GLU A 1 208 ? -19.563 -14.019 17.297 1.00 88.94 208 GLU A C 1
ATOM 1632 O O . GLU A 1 208 ? -19.403 -13.037 18.023 1.00 88.94 208 GLU A O 1
ATOM 1637 N N . TYR A 1 209 ? -19.424 -15.261 17.757 1.00 87.25 209 TYR A N 1
ATOM 1638 C CA . TYR A 1 209 ? -18.866 -15.532 19.080 1.00 87.25 209 TYR A CA 1
ATOM 1639 C C . TYR A 1 209 ? -17.372 -15.178 19.130 1.00 87.25 209 TYR A C 1
ATOM 1641 O O . TYR A 1 209 ? -16.679 -15.169 18.105 1.00 87.25 209 TYR A O 1
ATOM 1649 N N . LEU A 1 210 ? -16.862 -14.912 20.337 1.00 90.06 210 LEU A N 1
ATOM 1650 C CA . LEU A 1 210 ? -15.434 -14.685 20.558 1.00 90.06 210 LEU A CA 1
ATOM 1651 C C . LEU A 1 210 ? -14.613 -15.891 20.079 1.00 90.06 210 LEU A C 1
ATOM 1653 O O . LEU A 1 210 ? -14.851 -17.031 20.479 1.00 90.06 210 LEU A O 1
ATOM 1657 N N . SER A 1 211 ? -13.599 -15.632 19.258 1.00 89.81 211 SER A N 1
ATOM 1658 C CA . SER A 1 211 ? -12.559 -16.613 18.953 1.00 89.81 211 SER A CA 1
ATOM 1659 C C . SER A 1 211 ? -11.559 -16.725 20.110 1.00 89.81 211 SER A C 1
ATOM 1661 O O . SER A 1 211 ? -11.519 -15.878 21.003 1.00 89.81 211 SER A O 1
ATOM 1663 N N . MET A 1 212 ? -10.680 -17.733 20.071 1.00 87.50 212 MET A N 1
ATOM 1664 C CA . MET A 1 212 ? -9.580 -17.853 21.041 1.00 87.50 212 MET A CA 1
ATOM 1665 C C . MET A 1 212 ? -8.682 -16.610 21.062 1.00 87.50 212 MET A C 1
ATOM 1667 O O . MET A 1 212 ? -8.269 -16.165 22.127 1.00 87.50 212 MET A O 1
ATOM 1671 N N . ALA A 1 213 ? -8.413 -16.018 19.896 1.00 87.00 213 ALA A N 1
ATOM 1672 C CA . ALA A 1 213 ? -7.617 -14.798 19.807 1.00 87.00 213 ALA A CA 1
ATOM 1673 C C . ALA A 1 213 ? -8.329 -13.604 20.463 1.00 87.00 213 ALA A C 1
ATOM 1675 O O . ALA A 1 213 ? -7.686 -12.834 21.174 1.00 87.00 213 ALA A O 1
ATOM 1676 N N . ASP A 1 214 ? -9.648 -13.489 20.276 1.00 91.00 214 ASP A N 1
ATOM 1677 C CA . ASP A 1 214 ? -10.447 -12.429 20.899 1.00 91.00 214 ASP A CA 1
ATOM 1678 C C . ASP A 1 214 ? -10.457 -12.591 22.431 1.00 91.00 214 ASP A C 1
ATOM 1680 O O . ASP A 1 214 ? -10.239 -11.626 23.159 1.00 91.00 214 ASP A O 1
ATOM 1684 N N . MET A 1 215 ? -10.624 -13.824 22.928 1.00 91.00 215 MET A N 1
ATOM 1685 C CA . MET A 1 215 ? -10.572 -14.132 24.364 1.00 91.00 215 MET A CA 1
ATOM 1686 C C . MET A 1 215 ? -9.213 -13.793 24.986 1.00 91.00 215 MET A C 1
ATOM 1688 O O . MET A 1 215 ? -9.167 -13.173 26.045 1.00 91.00 215 MET A O 1
ATOM 1692 N N . LEU A 1 216 ? -8.109 -14.154 24.320 1.00 89.19 216 LEU A N 1
ATOM 1693 C CA . LEU A 1 216 ? -6.755 -13.834 24.784 1.00 89.19 216 LEU A CA 1
ATOM 1694 C C . LEU A 1 216 ? -6.497 -12.323 24.816 1.00 89.19 216 LEU A C 1
ATOM 1696 O O . LEU A 1 216 ? -5.866 -11.835 25.751 1.00 89.19 216 LEU A O 1
ATOM 1700 N N . LEU A 1 217 ? -6.999 -11.584 23.822 1.00 90.38 217 LEU A N 1
ATOM 1701 C CA . LEU A 1 217 ? -6.866 -10.129 23.771 1.00 90.38 217 LEU A CA 1
ATOM 1702 C C . LEU A 1 217 ? -7.642 -9.449 24.907 1.00 90.38 217 LEU A C 1
ATOM 1704 O O . LEU A 1 217 ? -7.098 -8.567 25.572 1.00 90.38 217 LEU A O 1
ATOM 1708 N N . LEU A 1 218 ? -8.886 -9.874 25.149 1.00 93.94 218 LEU A N 1
ATOM 1709 C CA . LEU A 1 218 ? -9.678 -9.381 26.278 1.00 93.94 218 LEU A CA 1
ATOM 1710 C C . LEU A 1 218 ? -9.000 -9.720 27.615 1.00 93.94 218 LEU A C 1
ATOM 1712 O O . LEU A 1 218 ? -9.007 -8.907 28.533 1.00 93.94 218 LEU A O 1
ATOM 1716 N N . GLU A 1 219 ? -8.353 -10.881 27.730 1.00 95.50 219 GLU A N 1
ATOM 1717 C CA . GLU A 1 219 ? -7.631 -11.262 28.947 1.00 95.50 219 GLU A CA 1
ATOM 1718 C C . GLU A 1 219 ? -6.346 -10.443 29.174 1.00 95.50 219 GLU A C 1
ATOM 1720 O O . GLU A 1 219 ? -6.064 -10.058 30.311 1.00 95.50 219 GLU A O 1
ATOM 1725 N N . GLU A 1 220 ? -5.593 -10.109 28.116 1.00 93.19 220 GLU A N 1
ATOM 1726 C CA . GLU A 1 220 ? -4.465 -9.156 28.188 1.00 93.19 220 GLU A CA 1
ATOM 1727 C C . GLU A 1 220 ? -4.948 -7.798 28.722 1.00 93.19 220 GLU A C 1
ATOM 1729 O O . GLU A 1 220 ? -4.326 -7.205 29.605 1.00 93.19 220 GLU A O 1
ATOM 1734 N N . GLN A 1 221 ? -6.096 -7.333 28.227 1.00 95.31 221 GLN A N 1
ATOM 1735 C CA . GLN A 1 221 ? -6.726 -6.080 28.639 1.00 95.31 221 GLN A CA 1
ATOM 1736 C C . GLN A 1 221 ? -7.188 -6.112 30.103 1.00 95.31 221 GLN A C 1
ATOM 1738 O O . GLN A 1 221 ? -6.871 -5.196 30.862 1.00 95.31 221 GLN A O 1
ATOM 1743 N N . ARG A 1 222 ? -7.858 -7.186 30.540 1.00 95.81 222 ARG A N 1
ATOM 1744 C CA . ARG A 1 222 ? -8.256 -7.385 31.948 1.00 95.81 222 ARG A CA 1
ATOM 1745 C C . ARG A 1 222 ? -7.064 -7.413 32.888 1.00 95.81 222 ARG A C 1
ATOM 1747 O O . ARG A 1 222 ? -7.114 -6.830 33.969 1.00 95.81 222 ARG A O 1
ATOM 1754 N N . ARG A 1 223 ? -5.992 -8.109 32.499 1.00 94.62 223 ARG A N 1
ATOM 1755 C CA . ARG A 1 223 ? -4.765 -8.198 33.298 1.00 94.62 223 ARG A CA 1
ATOM 1756 C C . ARG A 1 223 ? -4.178 -6.816 33.550 1.00 94.62 223 ARG A C 1
ATOM 1758 O O . ARG A 1 223 ? -3.907 -6.488 34.696 1.00 94.62 223 ARG A O 1
ATOM 1765 N N . TRP A 1 224 ? -4.081 -5.990 32.510 1.00 94.75 224 TRP A N 1
ATOM 1766 C CA . TRP A 1 224 ? -3.569 -4.628 32.647 1.00 94.75 224 TRP A CA 1
ATOM 1767 C C . TRP A 1 224 ? -4.373 -3.792 33.656 1.00 94.75 224 TRP A C 1
ATOM 1769 O O . TRP A 1 224 ? -3.792 -3.038 34.432 1.00 94.75 224 TRP A O 1
ATOM 1779 N N . VAL A 1 225 ? -5.704 -3.937 33.694 1.00 95.25 225 VAL A N 1
ATOM 1780 C CA . VAL A 1 225 ? -6.532 -3.239 34.694 1.00 95.25 225 VAL A CA 1
ATOM 1781 C C . VAL A 1 225 ? -6.272 -3.784 36.100 1.00 95.25 225 VAL A C 1
ATOM 1783 O O . VAL A 1 225 ? -6.071 -3.000 37.025 1.00 95.25 225 VAL A O 1
ATOM 1786 N N . ARG A 1 226 ? -6.211 -5.112 36.267 1.00 94.44 226 ARG A N 1
ATOM 1787 C CA . ARG A 1 226 ? -5.962 -5.758 37.569 1.00 94.44 226 ARG A CA 1
ATOM 1788 C C . ARG A 1 226 ? -4.592 -5.438 38.162 1.00 94.44 226 ARG A C 1
ATOM 1790 O O . ARG A 1 226 ? -4.497 -5.285 39.372 1.00 94.44 226 ARG A O 1
ATOM 1797 N N . GLU A 1 227 ? -3.572 -5.227 37.333 1.00 93.62 227 GLU A N 1
ATOM 1798 C CA . GLU A 1 227 ? -2.226 -4.810 37.764 1.00 93.62 227 GLU A CA 1
ATOM 1799 C C . GLU A 1 227 ? -2.192 -3.443 38.482 1.00 93.62 227 GLU A C 1
ATOM 1801 O O . GLU A 1 227 ? -1.177 -3.091 39.079 1.00 93.62 227 GLU A O 1
ATOM 1806 N N . HIS A 1 228 ? -3.285 -2.667 38.454 1.00 92.94 228 HIS A N 1
ATOM 1807 C CA . HIS A 1 228 ? -3.414 -1.425 39.227 1.00 92.94 228 HIS A CA 1
ATOM 1808 C C . HIS A 1 228 ? -3.895 -1.652 40.670 1.00 92.94 228 HIS A C 1
ATOM 1810 O O . HIS A 1 228 ? -3.867 -0.717 41.473 1.00 92.94 228 HIS A O 1
ATOM 1816 N N . TYR A 1 229 ? -4.322 -2.867 41.019 1.00 91.19 229 TYR A N 1
ATOM 1817 C CA . TYR A 1 229 ? -4.543 -3.257 42.406 1.00 91.19 229 TYR A CA 1
ATOM 1818 C C . TYR A 1 229 ? -3.240 -3.709 43.068 1.00 91.19 229 TYR A C 1
ATOM 1820 O O . TYR A 1 229 ? -2.344 -4.262 42.433 1.00 91.19 229 TYR A O 1
ATOM 1828 N N . LEU A 1 230 ? -3.168 -3.529 44.389 1.00 88.94 230 LEU A N 1
ATOM 1829 C CA . LEU A 1 230 ? -2.230 -4.295 45.207 1.00 88.94 230 LEU A CA 1
ATOM 1830 C C . LEU A 1 230 ? -2.619 -5.785 45.157 1.00 88.94 230 LEU A C 1
ATOM 1832 O O . LEU A 1 230 ? -3.820 -6.070 45.095 1.00 88.94 230 LEU A O 1
ATOM 1836 N N . PRO A 1 231 ? -1.662 -6.730 45.225 1.00 89.31 231 PRO A N 1
ATOM 1837 C CA . PRO A 1 231 ? -1.951 -8.166 45.134 1.00 89.31 231 PRO A CA 1
ATOM 1838 C C . PRO A 1 231 ? -3.058 -8.639 46.092 1.00 89.31 231 PRO A C 1
ATOM 1840 O O . PRO A 1 231 ? -3.950 -9.388 45.710 1.00 89.31 231 PRO A O 1
ATOM 1843 N N . GLU A 1 232 ? -3.069 -8.138 47.327 1.00 91.94 232 GLU A N 1
ATOM 1844 C CA . GLU A 1 232 ? -4.083 -8.448 48.338 1.00 91.94 232 GLU A CA 1
ATOM 1845 C C . GLU A 1 232 ? -5.480 -7.882 48.028 1.00 91.94 232 GLU A C 1
ATOM 1847 O O . GLU A 1 232 ? -6.475 -8.355 48.575 1.00 91.94 232 GLU A O 1
ATOM 1852 N N . ALA A 1 233 ? -5.577 -6.880 47.153 1.00 92.06 233 ALA A N 1
ATOM 1853 C CA . ALA A 1 233 ? -6.813 -6.191 46.794 1.00 92.06 233 ALA A CA 1
ATOM 1854 C C . ALA A 1 233 ? -7.355 -6.583 45.410 1.00 92.06 233 ALA A C 1
ATOM 1856 O O . ALA A 1 233 ? -8.445 -6.134 45.058 1.00 92.06 233 ALA A O 1
ATOM 1857 N N . GLU A 1 234 ? -6.646 -7.422 44.644 1.00 91.69 234 GLU A N 1
ATOM 1858 C CA . GLU A 1 234 ? -7.035 -7.815 43.279 1.00 91.69 234 GLU A CA 1
ATOM 1859 C C . GLU A 1 234 ? -8.439 -8.444 43.23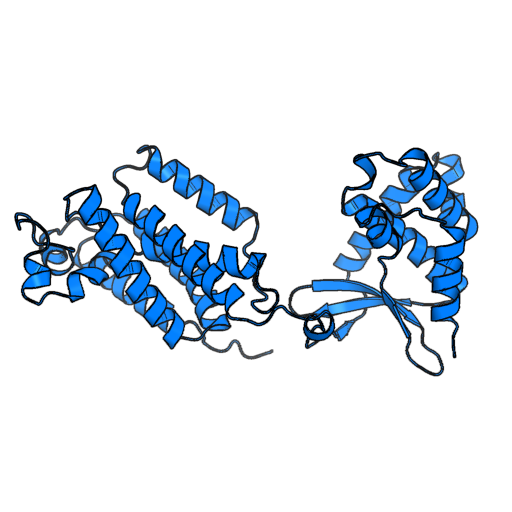0 1.00 91.69 234 GLU A C 1
ATOM 1861 O O . GLU A 1 234 ? -9.213 -8.164 42.314 1.00 91.69 234 GLU A O 1
ATOM 1866 N N . HIS A 1 235 ? -8.816 -9.197 44.271 1.00 92.50 235 HIS A N 1
ATOM 1867 C CA . HIS A 1 235 ? -10.141 -9.813 44.422 1.00 92.50 235 HIS A CA 1
ATOM 1868 C C . HIS A 1 235 ? -11.303 -8.806 44.339 1.00 92.50 235 HIS A C 1
ATOM 1870 O O . HIS A 1 235 ? -12.418 -9.169 43.973 1.00 92.50 235 HIS A O 1
ATOM 1876 N N . LYS A 1 236 ? -11.069 -7.515 44.623 1.00 92.75 236 LYS A N 1
ATOM 1877 C CA . LYS A 1 236 ? -12.108 -6.480 44.500 1.00 92.75 236 LYS A CA 1
ATOM 1878 C C . LYS A 1 236 ? -12.613 -6.342 43.063 1.00 92.75 236 LYS A C 1
ATOM 1880 O O . LYS A 1 236 ? -13.791 -6.032 42.874 1.00 92.75 236 LYS A O 1
ATOM 1885 N N . TYR A 1 237 ? -11.770 -6.633 42.067 1.00 95.31 237 TYR A N 1
ATOM 1886 C CA . TYR A 1 237 ? -12.130 -6.605 40.647 1.00 95.31 237 TYR A CA 1
ATOM 1887 C C . TYR A 1 237 ? -13.248 -7.599 40.286 1.00 95.31 237 TYR A C 1
ATOM 1889 O O . TYR A 1 237 ? -13.916 -7.442 39.266 1.00 95.31 237 TYR A O 1
ATOM 1897 N N . GLU A 1 238 ? -13.504 -8.615 41.113 1.00 94.00 238 GLU A N 1
ATOM 1898 C CA . GLU A 1 238 ? -14.569 -9.594 40.867 1.00 94.00 238 GLU A CA 1
ATOM 1899 C C . GLU A 1 238 ? -15.973 -8.978 40.970 1.00 94.00 238 GLU A C 1
ATOM 1901 O O . GLU A 1 238 ? -16.905 -9.441 40.313 1.00 94.00 238 GLU A O 1
ATOM 1906 N N . SER A 1 239 ? -16.124 -7.883 41.717 1.00 97.38 239 SER A N 1
ATOM 1907 C CA . SER A 1 239 ? -17.388 -7.155 41.864 1.00 97.38 239 SER A CA 1
ATOM 1908 C C . SER A 1 239 ? -17.599 -6.101 40.767 1.00 97.38 239 SER A C 1
ATOM 1910 O O . SER A 1 239 ? -16.636 -5.566 40.215 1.00 97.38 239 SER A O 1
ATOM 1912 N N . VAL A 1 240 ? -18.860 -5.766 40.470 1.00 97.00 240 VAL A N 1
ATOM 1913 C CA . VAL A 1 240 ? -19.217 -4.635 39.586 1.00 97.00 240 VAL A CA 1
ATOM 1914 C C . VAL A 1 240 ? -18.649 -3.329 40.147 1.00 97.00 240 VAL A C 1
ATOM 1916 O O . VAL A 1 240 ? -17.948 -2.606 39.444 1.00 97.00 240 VAL A O 1
ATOM 1919 N N . GLU A 1 241 ? -18.872 -3.067 41.437 1.00 96.75 241 GLU A N 1
ATOM 1920 C CA . GLU A 1 241 ? -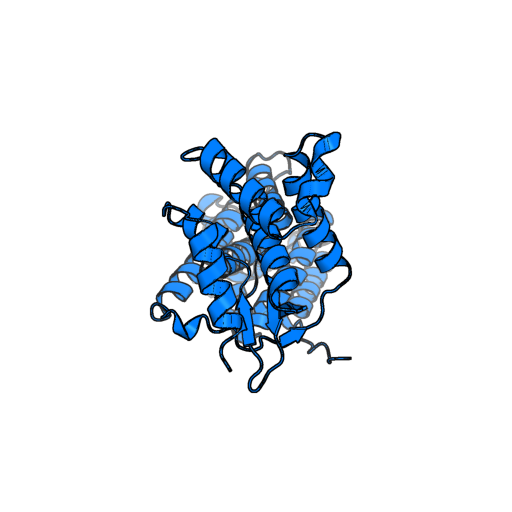18.391 -1.865 42.126 1.00 96.75 241 GLU A CA 1
ATOM 1921 C C . GLU A 1 241 ? -16.865 -1.730 42.062 1.00 96.75 241 GLU A C 1
ATOM 1923 O O . GLU A 1 241 ? -16.349 -0.647 41.785 1.00 96.75 241 GLU A O 1
ATOM 1928 N N . GLY A 1 242 ? -16.126 -2.828 42.240 1.00 96.12 242 GLY A N 1
ATOM 1929 C CA . GLY A 1 242 ? -14.671 -2.823 42.137 1.00 96.12 242 GLY A CA 1
ATOM 1930 C C . GLY A 1 242 ? -14.185 -2.476 40.733 1.00 96.12 242 GLY A C 1
ATOM 1931 O O . GLY A 1 242 ? -13.311 -1.620 40.597 1.00 96.12 242 GLY A O 1
ATOM 1932 N N . LYS A 1 243 ? -14.794 -3.054 39.685 1.00 97.44 243 LYS A N 1
ATOM 1933 C CA . LYS A 1 243 ? -14.477 -2.713 38.285 1.00 97.44 243 LYS A CA 1
ATOM 1934 C C . LYS A 1 243 ? -14.693 -1.226 38.006 1.00 97.44 243 LYS A C 1
ATOM 1936 O O . LYS A 1 243 ? -13.811 -0.583 37.446 1.00 97.44 243 LYS A O 1
ATOM 1941 N N . LEU A 1 244 ? -15.828 -0.663 38.421 1.00 97.50 244 LEU A N 1
ATOM 1942 C CA . LEU A 1 244 ? -16.115 0.762 38.219 1.00 97.50 244 LEU A CA 1
ATOM 1943 C C . LEU A 1 244 ? -15.145 1.650 39.011 1.00 97.50 244 LEU A C 1
ATOM 1945 O O . LEU A 1 244 ? -14.598 2.606 38.462 1.00 97.50 244 LEU A O 1
ATOM 1949 N N . SER A 1 245 ? -14.863 1.286 40.264 1.00 95.75 245 SER A N 1
ATOM 1950 C CA . SER A 1 245 ? -13.961 2.037 41.144 1.00 95.75 245 SER A CA 1
ATOM 1951 C C . SER A 1 245 ? -12.526 2.096 40.613 1.00 95.75 245 SER A C 1
ATOM 1953 O O . SER A 1 245 ? -11.893 3.149 40.675 1.00 95.75 245 SER A O 1
ATOM 1955 N N . ILE A 1 246 ? -11.991 0.991 40.073 1.00 95.62 246 ILE A N 1
ATOM 1956 C CA . ILE A 1 246 ? -10.624 0.989 39.524 1.00 95.62 246 ILE A CA 1
ATOM 1957 C C . ILE A 1 246 ? -10.535 1.766 38.212 1.00 95.62 246 ILE A C 1
ATOM 1959 O O . ILE A 1 246 ? -9.546 2.461 37.985 1.00 95.62 246 ILE A O 1
ATOM 1963 N N . ILE A 1 247 ? -11.569 1.703 37.366 1.00 95.50 247 ILE A N 1
ATOM 1964 C CA . ILE A 1 247 ? -11.635 2.511 36.143 1.00 95.50 247 ILE A CA 1
ATOM 1965 C C . ILE A 1 247 ? -11.603 3.995 36.512 1.00 95.50 247 ILE A C 1
ATOM 1967 O O . ILE A 1 247 ? -10.795 4.739 35.957 1.00 95.50 247 ILE A O 1
ATOM 1971 N N . ASP A 1 248 ? -12.439 4.412 37.465 1.00 94.69 248 ASP A N 1
ATOM 1972 C CA . ASP A 1 248 ? -12.507 5.799 37.928 1.00 94.69 248 ASP A CA 1
ATOM 1973 C C . ASP A 1 248 ? -11.162 6.264 38.505 1.00 94.69 248 ASP A C 1
ATOM 1975 O O . ASP A 1 248 ? -10.628 7.292 38.086 1.00 94.69 248 ASP A O 1
ATOM 1979 N N . ALA A 1 249 ? -10.531 5.447 39.354 1.00 93.06 249 ALA A N 1
ATOM 1980 C CA . ALA A 1 249 ? -9.206 5.734 39.897 1.00 93.06 249 ALA A CA 1
ATOM 1981 C C . ALA A 1 249 ? -8.136 5.898 38.800 1.00 93.06 249 ALA A C 1
ATOM 1983 O O . ALA A 1 249 ? -7.354 6.852 38.839 1.00 93.06 249 ALA A O 1
ATOM 1984 N N . ILE A 1 250 ? -8.103 5.006 37.801 1.00 92.62 250 ILE A N 1
ATOM 1985 C CA . ILE A 1 250 ? -7.144 5.084 36.688 1.00 92.62 250 ILE A CA 1
ATOM 1986 C C . ILE A 1 250 ? -7.369 6.359 35.871 1.00 92.62 250 ILE A C 1
ATOM 1988 O O . ILE A 1 250 ? -6.400 7.059 35.556 1.00 92.62 250 ILE A O 1
ATOM 1992 N N . VAL A 1 251 ? -8.626 6.668 35.535 1.00 90.31 251 VAL A N 1
ATOM 1993 C CA . VAL A 1 251 ? -9.003 7.858 34.760 1.00 90.31 251 VAL A CA 1
ATOM 1994 C C . VAL A 1 251 ? -8.614 9.135 35.505 1.00 90.31 251 VAL A C 1
ATOM 1996 O O . VAL A 1 251 ? -7.975 10.006 34.912 1.00 90.31 251 VAL A O 1
ATOM 1999 N N . GLN A 1 252 ? -8.914 9.231 36.802 1.00 87.94 252 GLN A N 1
ATOM 2000 C CA . GLN A 1 252 ? -8.592 10.402 37.622 1.00 87.94 252 GLN A CA 1
ATOM 2001 C C . GLN A 1 252 ? -7.082 10.600 37.803 1.00 87.94 252 GLN A C 1
ATOM 2003 O O . GLN A 1 252 ? -6.584 11.708 37.603 1.00 87.94 252 GLN A O 1
ATOM 2008 N N . GLN A 1 253 ? -6.325 9.536 38.100 1.00 85.25 253 GLN A N 1
ATOM 2009 C CA . GLN A 1 253 ? -4.863 9.617 38.269 1.00 85.25 253 GLN A CA 1
ATOM 2010 C C . GLN A 1 253 ? -4.126 10.069 37.003 1.00 85.25 253 GLN A C 1
ATOM 2012 O O . GLN A 1 253 ? -2.997 10.553 37.065 1.00 85.25 253 GLN A O 1
ATOM 2017 N N . ASN A 1 254 ? -4.744 9.887 35.840 1.00 79.88 254 ASN A N 1
ATOM 2018 C CA . ASN A 1 254 ? -4.144 10.166 34.544 1.00 79.88 254 ASN A CA 1
ATOM 2019 C C . ASN A 1 254 ? -4.877 11.283 33.789 1.00 79.88 254 ASN A C 1
ATOM 2021 O O . ASN A 1 254 ? -4.636 11.459 32.590 1.00 79.88 254 ASN A O 1
ATOM 2025 N N . ALA A 1 255 ? -5.733 12.054 34.464 1.00 68.44 255 ALA A N 1
ATOM 2026 C CA . ALA A 1 255 ? -6.417 13.196 33.876 1.00 68.44 255 ALA A CA 1
ATOM 2027 C C . ALA A 1 255 ? -5.390 14.168 33.260 1.00 68.44 255 ALA A C 1
ATOM 2029 O O . ALA A 1 255 ? -4.514 14.701 33.937 1.00 68.44 255 ALA A O 1
ATOM 2030 N N . GLY A 1 256 ? -5.448 14.348 31.936 1.00 62.41 256 GLY A N 1
ATOM 2031 C CA . GLY A 1 256 ? -4.515 15.191 31.177 1.00 62.41 256 GLY A CA 1
ATOM 2032 C C . GLY A 1 256 ? -3.189 14.530 30.762 1.00 62.41 256 GLY A C 1
ATOM 2033 O O . GLY A 1 256 ? -2.474 15.086 29.922 1.00 62.41 256 GLY A O 1
ATOM 2034 N N . SER A 1 257 ? -2.865 13.328 31.250 1.00 63.31 257 SER A N 1
ATOM 2035 C CA . SER A 1 257 ? -1.617 12.637 30.905 1.00 63.31 257 SER A CA 1
ATOM 2036 C C . SER A 1 257 ? -1.638 12.108 29.460 1.00 63.31 257 SER A C 1
ATOM 2038 O O . SER A 1 257 ? -2.677 11.748 28.901 1.00 63.31 257 SER A O 1
ATOM 2040 N N . GLN A 1 258 ? -0.477 12.066 28.796 1.00 61.75 258 GLN A N 1
ATOM 2041 C CA . GLN A 1 258 ? -0.358 11.372 27.503 1.00 61.75 258 GLN A CA 1
ATOM 2042 C C . GLN A 1 258 ? -0.391 9.845 27.653 1.00 61.75 258 GLN A C 1
ATOM 2044 O O . GLN A 1 258 ? -0.629 9.149 26.667 1.00 61.75 258 GLN A O 1
ATOM 2049 N N . LYS A 1 259 ? -0.177 9.325 28.870 1.00 63.81 259 LYS A N 1
ATOM 2050 C CA . LYS A 1 259 ? -0.092 7.889 29.149 1.00 63.81 259 LYS A CA 1
ATOM 2051 C C . LYS A 1 259 ? -1.406 7.204 28.762 1.00 63.81 259 LYS A C 1
ATOM 2053 O O . LYS A 1 259 ? -1.378 6.356 27.877 1.00 63.81 259 LYS A O 1
ATOM 2058 N N . LEU A 1 260 ? -2.542 7.715 29.253 1.00 67.19 260 LEU A N 1
ATOM 2059 C CA . LEU A 1 260 ? -3.886 7.184 28.967 1.00 67.19 260 LEU A CA 1
ATOM 2060 C C . LEU A 1 260 ? -4.381 7.367 27.521 1.00 67.19 260 LEU A C 1
ATOM 2062 O O . LEU A 1 260 ? -5.474 6.920 27.191 1.00 67.19 260 LEU A O 1
ATOM 2066 N N . ARG A 1 261 ? -3.595 7.988 26.631 1.00 66.81 261 ARG A N 1
ATOM 2067 C CA . ARG A 1 261 ? -3.937 8.119 25.200 1.00 66.81 261 ARG A CA 1
ATOM 2068 C C . ARG A 1 261 ? -3.422 6.955 24.357 1.00 66.81 261 ARG A C 1
ATOM 2070 O O . ARG A 1 261 ? -3.670 6.906 23.152 1.00 66.81 261 ARG A O 1
ATOM 2077 N N . GLN A 1 262 ? -2.693 6.014 24.958 1.00 79.75 262 GLN A N 1
ATOM 2078 C CA . GLN A 1 262 ? -2.290 4.795 24.268 1.00 79.75 262 GLN A CA 1
ATOM 2079 C C . GLN A 1 262 ? -3.513 3.907 24.022 1.00 79.75 262 GLN A C 1
ATOM 2081 O O . GLN A 1 262 ? -4.222 3.539 24.956 1.00 79.75 262 GLN A O 1
ATOM 2086 N N . LEU A 1 263 ? -3.722 3.511 22.761 1.00 80.38 263 LEU A N 1
ATOM 2087 C CA . LEU A 1 263 ? -4.886 2.725 22.333 1.00 80.38 263 LEU A CA 1
ATOM 2088 C C . LEU A 1 263 ? -5.132 1.488 23.210 1.00 80.38 263 LEU A C 1
ATOM 2090 O O . LEU A 1 263 ? -6.265 1.246 23.605 1.00 80.38 263 LEU A O 1
ATOM 2094 N N . LYS A 1 264 ? -4.073 0.748 23.564 1.00 84.75 264 LYS A N 1
ATOM 2095 C CA . LYS A 1 264 ? -4.176 -0.454 24.407 1.00 84.75 264 LYS A CA 1
ATOM 2096 C C . LYS A 1 264 ? -4.805 -0.179 25.779 1.00 84.75 264 LYS A C 1
ATOM 2098 O O . LYS A 1 264 ? -5.599 -0.984 26.243 1.00 84.75 264 LYS A O 1
ATOM 2103 N N . GLN A 1 265 ? -4.466 0.947 26.404 1.00 88.94 265 GLN A N 1
ATOM 2104 C CA . GLN A 1 265 ? -4.929 1.291 27.752 1.00 88.94 265 GLN A CA 1
ATOM 2105 C C . GLN A 1 265 ? -6.391 1.736 27.732 1.00 88.94 265 GLN A C 1
ATOM 2107 O O . GLN A 1 265 ? -7.181 1.304 28.563 1.00 88.94 265 GLN A O 1
ATOM 2112 N N . MET A 1 266 ? -6.773 2.530 26.728 1.00 88.94 266 MET A N 1
ATOM 2113 C CA . MET A 1 266 ? -8.167 2.943 26.553 1.00 88.94 266 MET A CA 1
ATOM 2114 C C . MET A 1 266 ? -9.090 1.733 26.338 1.00 88.94 266 MET A C 1
ATOM 2116 O O . MET A 1 266 ? -10.134 1.638 26.974 1.00 88.94 266 MET A O 1
ATOM 2120 N N . LEU A 1 267 ? -8.669 0.776 25.501 1.00 90.31 267 LEU A N 1
ATOM 2121 C CA . LEU A 1 267 ? -9.424 -0.458 25.250 1.00 90.31 267 LEU A CA 1
ATOM 2122 C C . LEU A 1 267 ? -9.513 -1.363 26.487 1.00 90.31 267 LEU A C 1
ATOM 2124 O O . LEU A 1 267 ? -10.503 -2.070 26.666 1.00 90.31 267 LEU A O 1
ATOM 2128 N N . ALA A 1 268 ? -8.499 -1.338 27.355 1.00 94.56 268 ALA A N 1
ATOM 2129 C CA . ALA A 1 268 ? -8.531 -2.073 28.612 1.00 94.56 268 ALA A CA 1
ATOM 2130 C C . ALA A 1 268 ? -9.583 -1.515 29.584 1.00 94.56 268 ALA A C 1
ATOM 2132 O O . ALA A 1 268 ? -10.318 -2.287 30.199 1.00 94.56 268 ALA A O 1
ATOM 2133 N N . LEU A 1 269 ? -9.725 -0.188 29.655 1.00 95.25 269 LEU A N 1
ATOM 2134 C CA . LEU A 1 269 ? -10.791 0.447 30.435 1.00 95.25 269 LEU A CA 1
ATOM 2135 C C . LEU A 1 269 ? -12.184 0.134 29.876 1.00 95.25 269 LEU A C 1
ATOM 2137 O O . LEU A 1 269 ? -13.080 -0.209 30.645 1.00 95.25 269 LEU A O 1
ATOM 2141 N N . ASP A 1 270 ? -12.356 0.192 28.551 1.00 96.06 270 ASP A N 1
ATOM 2142 C CA . ASP A 1 270 ? -13.614 -0.204 27.901 1.00 96.06 270 ASP A CA 1
ATOM 2143 C C . ASP A 1 270 ? -13.980 -1.660 28.219 1.00 96.06 270 ASP A C 1
ATOM 2145 O O . ASP A 1 270 ? -15.137 -1.963 28.502 1.00 96.06 270 ASP A O 1
ATOM 2149 N N . THR A 1 271 ? -12.990 -2.555 28.231 1.00 96.81 271 THR A N 1
ATOM 2150 C CA . THR A 1 271 ? -13.185 -3.973 28.562 1.00 96.81 271 THR A CA 1
ATOM 2151 C C . THR A 1 271 ? -13.632 -4.174 30.002 1.00 96.81 271 THR A C 1
ATOM 2153 O O . THR A 1 271 ? -14.575 -4.922 30.243 1.00 96.81 271 THR A O 1
ATOM 2156 N N . ALA A 1 272 ? -13.021 -3.471 30.959 1.00 97.19 272 ALA A N 1
ATOM 2157 C CA . ALA A 1 272 ? -13.437 -3.545 32.356 1.00 97.19 272 ALA A CA 1
ATOM 2158 C C . ALA A 1 272 ? -14.859 -2.993 32.573 1.00 97.19 272 ALA A C 1
ATOM 2160 O O . ALA A 1 272 ? -15.628 -3.574 33.340 1.00 97.19 272 ALA A O 1
ATOM 2161 N N . LEU A 1 273 ? -15.232 -1.913 31.873 1.00 97.56 273 LEU A N 1
ATOM 2162 C CA . LEU A 1 273 ? -16.600 -1.385 31.903 1.00 97.56 273 LEU A CA 1
ATOM 2163 C C . LEU A 1 273 ? -17.592 -2.397 31.312 1.00 97.56 273 LEU A C 1
ATOM 2165 O O . LEU A 1 273 ? -18.666 -2.621 31.867 1.00 97.56 273 LEU A O 1
ATOM 2169 N N . ALA A 1 274 ? -17.225 -3.037 30.205 1.00 96.88 274 ALA A N 1
ATOM 2170 C CA . ALA A 1 274 ? -18.042 -4.058 29.568 1.00 96.88 274 ALA A CA 1
ATOM 2171 C C . ALA A 1 274 ? -18.194 -5.320 30.432 1.00 96.88 274 ALA A C 1
ATOM 2173 O O . ALA A 1 274 ? -19.295 -5.853 30.517 1.00 96.88 274 ALA A O 1
ATOM 2174 N N . ASP A 1 275 ? -17.150 -5.760 31.140 1.00 97.50 275 ASP A N 1
ATOM 2175 C CA . ASP A 1 275 ? -17.251 -6.871 32.094 1.00 97.50 275 ASP A CA 1
ATOM 2176 C C . ASP A 1 275 ? -18.206 -6.540 33.255 1.00 97.50 275 ASP A C 1
ATOM 2178 O O . ASP A 1 275 ? -18.959 -7.407 33.699 1.00 97.50 275 ASP A O 1
ATOM 2182 N N . ALA A 1 276 ? -18.223 -5.285 33.723 1.00 97.69 276 ALA A N 1
ATOM 2183 C CA . ALA A 1 276 ? -19.192 -4.828 34.719 1.00 97.69 276 ALA A CA 1
ATOM 2184 C C . ALA A 1 276 ? -20.633 -4.907 34.179 1.00 97.69 276 ALA A C 1
ATOM 2186 O O . ALA A 1 276 ? -21.527 -5.393 34.870 1.00 97.69 276 ALA A O 1
ATOM 2187 N N . LEU A 1 277 ? -20.854 -4.492 32.925 1.00 97.38 277 LEU A N 1
ATOM 2188 C CA . LEU A 1 277 ? -22.162 -4.573 32.263 1.00 97.38 277 LEU A CA 1
ATOM 2189 C C . LEU A 1 277 ? -22.608 -6.019 32.033 1.00 97.38 277 LEU A C 1
ATOM 2191 O O . LEU A 1 277 ? -23.778 -6.332 32.233 1.00 97.38 277 LEU A O 1
ATOM 2195 N N . VAL A 1 278 ? -21.698 -6.908 31.634 1.00 96.50 278 VAL A N 1
ATOM 2196 C CA . VAL A 1 278 ? -21.963 -8.348 31.489 1.00 96.50 278 VAL A CA 1
ATOM 2197 C C . VAL A 1 278 ? -22.421 -8.942 32.817 1.00 96.50 278 VAL A C 1
ATOM 2199 O O . VAL A 1 278 ? -23.439 -9.629 32.859 1.00 96.50 278 VAL A O 1
ATOM 2202 N N . GLN A 1 279 ? -21.713 -8.631 33.904 1.00 96.62 279 GLN A N 1
ATOM 2203 C CA . GLN A 1 279 ? -22.024 -9.140 35.238 1.00 96.62 279 GLN A CA 1
ATOM 2204 C C . GLN A 1 279 ? -23.368 -8.630 35.774 1.00 96.62 279 GLN A C 1
ATOM 2206 O O . GLN A 1 279 ? -24.095 -9.400 36.394 1.00 96.62 279 GLN A O 1
ATOM 2211 N N . ASP A 1 280 ? -23.703 -7.360 35.539 1.00 96.50 280 ASP A N 1
ATOM 2212 C CA . ASP A 1 280 ? -24.949 -6.761 36.029 1.00 96.50 280 ASP A CA 1
ATOM 2213 C C . ASP A 1 280 ? -26.171 -7.117 35.165 1.00 96.50 280 ASP A C 1
ATOM 2215 O O . ASP A 1 280 ? -27.249 -7.414 35.677 1.00 96.50 280 ASP A O 1
ATOM 2219 N N . THR A 1 281 ? -26.011 -7.119 33.839 1.00 94.31 281 THR A N 1
ATOM 2220 C CA . THR A 1 281 ? -27.141 -7.259 32.910 1.00 94.31 281 THR A CA 1
ATOM 2221 C C . THR A 1 281 ? -27.335 -8.679 32.385 1.00 94.31 281 THR A C 1
ATOM 2223 O O . THR A 1 281 ? -28.381 -8.961 31.800 1.00 94.31 281 THR A O 1
ATOM 2226 N N . GLY A 1 282 ? -26.350 -9.567 32.528 1.00 93.06 282 GLY A N 1
ATOM 2227 C CA . GLY A 1 282 ? -26.357 -10.889 31.895 1.00 93.06 282 GLY A CA 1
ATOM 2228 C C . GLY A 1 282 ? -26.123 -10.860 30.378 1.00 93.06 282 GLY A C 1
ATOM 2229 O O . GLY A 1 282 ? -26.373 -11.859 29.704 1.00 93.06 282 GLY A O 1
ATOM 2230 N N . ALA A 1 283 ? -25.674 -9.730 29.820 1.00 94.38 283 ALA A N 1
ATOM 2231 C CA . ALA A 1 283 ? -25.235 -9.658 28.429 1.00 94.38 283 ALA A CA 1
ATOM 2232 C C . ALA A 1 283 ? -24.048 -10.604 28.172 1.00 94.38 283 ALA A C 1
ATOM 2234 O O . ALA A 1 283 ? -23.287 -10.943 29.073 1.00 94.38 283 ALA A O 1
ATOM 2235 N N . GLN A 1 284 ? -23.866 -11.015 26.924 1.00 94.19 284 GLN A N 1
ATOM 2236 C CA . GLN A 1 284 ? -22.789 -11.893 26.488 1.00 94.19 284 GLN A CA 1
ATOM 2237 C C . GLN A 1 284 ? -21.789 -11.138 25.623 1.00 94.19 284 GLN A C 1
ATOM 2239 O O . GLN A 1 284 ? -22.149 -10.257 24.843 1.00 94.19 284 GLN A O 1
ATOM 2244 N N . TRP A 1 285 ? -20.521 -11.518 25.719 1.00 95.62 285 TRP A N 1
ATOM 2245 C CA . TRP A 1 285 ? -19.508 -11.028 24.798 1.00 95.62 285 TRP A CA 1
ATOM 2246 C C . TRP A 1 285 ? -19.695 -11.628 23.403 1.00 95.62 285 TRP A C 1
ATOM 2248 O O . TRP A 1 285 ? -19.837 -12.841 23.241 1.00 95.62 285 TRP A O 1
ATOM 2258 N N . ALA A 1 286 ? -19.616 -10.773 22.393 1.00 93.31 286 ALA A N 1
ATOM 2259 C CA . ALA A 1 286 ? -19.622 -11.149 20.991 1.00 93.31 286 ALA A CA 1
ATOM 2260 C C . ALA A 1 286 ? -18.657 -10.256 20.200 1.00 93.31 286 ALA A C 1
ATOM 2262 O O . ALA A 1 286 ? -17.993 -9.366 20.739 1.00 93.31 286 ALA A O 1
ATOM 2263 N N . VAL A 1 287 ? -18.568 -10.507 18.901 1.00 89.81 287 VAL A N 1
ATOM 2264 C CA . VAL A 1 287 ? -17.745 -9.748 17.967 1.00 89.81 287 VAL A CA 1
ATOM 2265 C C . VAL A 1 287 ? -18.600 -9.332 16.785 1.00 89.81 287 VAL A C 1
ATOM 2267 O O . VAL A 1 287 ? -19.228 -10.170 16.145 1.00 89.81 287 VAL A O 1
ATOM 2270 N N . LEU A 1 288 ? -18.580 -8.044 16.454 1.00 88.50 288 LEU A N 1
ATOM 2271 C CA . LEU A 1 288 ? -18.965 -7.590 15.123 1.00 88.50 288 LEU A CA 1
ATOM 2272 C C . LEU A 1 288 ? -17.752 -7.741 14.208 1.00 88.50 288 LEU A C 1
ATOM 2274 O O . LEU A 1 288 ? -16.786 -6.980 14.308 1.00 88.50 288 LEU A O 1
ATOM 2278 N N . ALA A 1 289 ? -17.797 -8.758 13.354 1.00 83.38 289 ALA A N 1
ATOM 2279 C CA . ALA A 1 289 ? -16.761 -9.065 12.385 1.00 83.38 289 ALA A CA 1
ATOM 2280 C C . ALA A 1 289 ? -17.154 -8.559 10.991 1.00 83.38 289 ALA A C 1
ATOM 2282 O O . ALA A 1 289 ? -18.291 -8.729 10.551 1.00 83.38 289 ALA A O 1
ATOM 2283 N N . ASP A 1 290 ? -16.204 -7.959 10.287 1.00 79.31 290 ASP A N 1
ATOM 2284 C CA . ASP A 1 290 ? -16.220 -7.806 8.834 1.00 79.31 290 ASP A CA 1
ATOM 2285 C C . ASP A 1 290 ? -14.981 -8.504 8.235 1.00 79.31 290 ASP A C 1
ATOM 2287 O O . ASP A 1 290 ? -14.222 -9.158 8.955 1.00 79.31 290 ASP A O 1
ATOM 2291 N N . ASP A 1 291 ? -14.788 -8.415 6.916 1.00 64.25 291 ASP A N 1
ATOM 2292 C CA . ASP A 1 291 ? -13.675 -9.091 6.231 1.00 64.25 291 ASP A CA 1
ATOM 2293 C C . ASP A 1 291 ? -12.281 -8.635 6.728 1.00 64.25 291 ASP A C 1
ATOM 2295 O O . ASP A 1 291 ? -11.307 -9.367 6.558 1.00 64.25 291 ASP A O 1
ATOM 2299 N N . ASP A 1 292 ? -12.179 -7.459 7.361 1.00 59.84 292 ASP A N 1
ATOM 2300 C CA . ASP A 1 292 ? -10.915 -6.823 7.748 1.00 59.84 292 ASP A CA 1
ATOM 2301 C C . ASP A 1 292 ? -10.763 -6.615 9.269 1.00 59.84 292 ASP A C 1
ATOM 2303 O O . ASP A 1 292 ? -9.651 -6.384 9.759 1.00 59.84 292 ASP A O 1
ATOM 2307 N N . LYS A 1 293 ? -11.860 -6.623 10.036 1.00 75.69 293 LYS A N 1
ATOM 2308 C CA . LYS A 1 293 ? -11.900 -6.180 11.435 1.00 75.69 293 LYS A CA 1
ATOM 2309 C C . LYS A 1 293 ? -12.832 -7.024 12.287 1.00 75.69 293 LYS A C 1
ATOM 2311 O O . LYS A 1 293 ? -13.914 -7.422 11.877 1.00 75.69 293 LYS A O 1
ATOM 2316 N N . ARG A 1 294 ? -12.421 -7.206 13.539 1.00 85.12 294 ARG A N 1
ATOM 2317 C CA . ARG A 1 294 ? -13.195 -7.837 14.610 1.00 85.12 294 ARG A CA 1
ATOM 2318 C C . ARG A 1 294 ? -13.305 -6.842 15.756 1.00 85.12 294 ARG A C 1
ATOM 2320 O O . ARG A 1 294 ? -12.286 -6.436 16.309 1.00 85.12 294 ARG A O 1
ATOM 2327 N N . VAL A 1 295 ? -14.521 -6.398 16.061 1.00 86.50 295 VAL A N 1
ATOM 2328 C CA . VAL A 1 295 ? -14.781 -5.404 17.110 1.00 86.50 295 VAL A CA 1
ATOM 2329 C C . VAL A 1 295 ? -15.559 -6.064 18.248 1.00 86.50 295 VAL A C 1
ATOM 2331 O O . VAL A 1 295 ? -16.657 -6.559 17.991 1.00 86.50 295 VAL A O 1
ATOM 2334 N N . PRO A 1 296 ? -15.034 -6.073 19.488 1.00 89.94 296 PRO A N 1
ATOM 2335 C CA . PRO A 1 296 ? -15.765 -6.586 20.640 1.00 89.94 296 PRO A CA 1
ATOM 2336 C C . PRO A 1 296 ? -17.047 -5.789 20.895 1.00 89.94 296 PRO A C 1
ATOM 2338 O O . PRO A 1 296 ? -17.052 -4.554 20.877 1.00 89.94 296 PRO A O 1
ATOM 2341 N N . VAL A 1 297 ? -18.133 -6.509 21.147 1.00 93.94 297 VAL A N 1
ATOM 2342 C CA . VAL A 1 297 ? -19.446 -5.957 21.483 1.00 93.94 297 VAL A CA 1
ATOM 2343 C C . VAL A 1 297 ? -20.084 -6.764 22.606 1.00 93.94 297 VAL A C 1
ATOM 2345 O O . VAL A 1 297 ? -19.722 -7.919 22.838 1.00 93.94 297 VAL A O 1
ATOM 2348 N N . LEU A 1 298 ? -21.064 -6.168 23.277 1.00 93.75 298 LEU A N 1
ATOM 2349 C CA . LEU A 1 298 ? -21.972 -6.886 24.162 1.00 93.75 298 LEU A CA 1
ATOM 2350 C C . LEU A 1 298 ? -23.276 -7.164 23.428 1.00 93.75 298 LEU A C 1
ATOM 2352 O O . LEU A 1 298 ? -23.857 -6.261 22.830 1.00 93.75 298 LEU A O 1
ATOM 2356 N N . MET A 1 299 ? -23.726 -8.408 23.483 1.00 91.88 299 MET A N 1
ATOM 2357 C CA . MET A 1 299 ? -24.999 -8.859 22.945 1.00 91.88 299 MET A CA 1
ATOM 2358 C C . MET A 1 299 ? -25.925 -9.225 24.100 1.00 91.88 299 MET A C 1
ATOM 2360 O O . MET A 1 299 ? -25.536 -9.981 24.985 1.00 91.88 299 MET A O 1
ATOM 2364 N N . LYS A 1 300 ? -27.164 -8.740 24.081 1.00 87.94 300 LYS A N 1
ATOM 2365 C CA . LYS A 1 300 ? -28.195 -9.187 25.019 1.00 87.94 300 LYS A CA 1
ATOM 2366 C C . LYS A 1 300 ? -29.437 -9.632 24.264 1.00 87.94 300 LYS A C 1
ATOM 2368 O O . LYS A 1 300 ? -29.965 -8.898 23.428 1.00 87.94 300 LYS A O 1
ATOM 2373 N N . GLU A 1 301 ? -29.870 -10.854 24.552 1.00 80.19 301 GLU A N 1
ATOM 2374 C CA . GLU A 1 301 ? -31.116 -11.406 24.035 1.00 80.19 301 GLU A CA 1
ATOM 2375 C C . GLU A 1 301 ? -32.283 -10.976 24.936 1.00 80.19 301 GLU A C 1
ATOM 2377 O O . GLU A 1 301 ? -32.210 -11.061 26.162 1.00 80.19 301 GLU A O 1
ATOM 2382 N N . GLY A 1 302 ? -33.347 -10.479 24.309 1.00 73.81 302 GLY A N 1
ATOM 2383 C CA . GLY A 1 302 ? -34.590 -10.016 24.928 1.00 73.81 302 GLY A CA 1
ATOM 2384 C C . GLY A 1 302 ? -35.712 -10.041 23.885 1.00 73.81 302 GLY A C 1
ATOM 2385 O O . GLY A 1 302 ? -35.657 -10.841 22.950 1.00 73.81 302 GLY A O 1
ATOM 2386 N N . ALA A 1 303 ? -36.696 -9.140 23.970 1.00 65.06 303 ALA A N 1
ATOM 2387 C CA . ALA A 1 303 ? -37.712 -8.993 22.916 1.00 65.06 303 ALA A CA 1
ATOM 2388 C C . ALA A 1 303 ? -37.101 -8.579 21.559 1.00 65.06 303 ALA A C 1
ATOM 2390 O O . ALA A 1 303 ? -37.618 -8.925 20.493 1.00 65.06 303 ALA A O 1
ATOM 2391 N N . ARG A 1 304 ? -35.967 -7.868 21.594 1.00 72.94 304 ARG A N 1
ATOM 2392 C CA . ARG A 1 304 ? -35.102 -7.580 20.446 1.00 72.94 304 ARG A CA 1
ATOM 2393 C C . ARG A 1 304 ? -33.650 -7.847 20.822 1.00 72.94 304 ARG A C 1
ATOM 2395 O O . ARG A 1 304 ? -33.236 -7.566 21.942 1.00 72.94 304 ARG A O 1
ATOM 2402 N N . MET A 1 305 ? -32.872 -8.363 19.871 1.00 79.06 305 MET A N 1
ATOM 2403 C CA . MET A 1 305 ? -31.429 -8.513 20.048 1.00 79.06 305 MET A CA 1
ATOM 2404 C C . MET A 1 305 ? -30.788 -7.131 20.141 1.00 79.06 305 MET A C 1
ATOM 2406 O O . MET A 1 305 ? -30.863 -6.337 19.200 1.00 79.06 305 MET A O 1
ATOM 2410 N N . GLN A 1 306 ? -30.140 -6.863 21.267 1.00 84.12 306 GLN A N 1
ATOM 2411 C CA . GLN A 1 306 ? -29.374 -5.648 21.461 1.00 84.12 306 GLN A CA 1
ATOM 2412 C C . GLN A 1 306 ? -27.887 -5.898 21.275 1.00 84.12 306 GLN A C 1
ATOM 2414 O O . GLN A 1 306 ? -27.356 -6.882 21.785 1.00 84.12 306 GLN A O 1
ATOM 2419 N N . VAL A 1 307 ? -27.215 -4.973 20.590 1.00 82.75 307 VAL A N 1
ATOM 2420 C CA . VAL A 1 307 ? -25.762 -4.991 20.409 1.00 82.75 307 VAL A CA 1
ATOM 2421 C C . VAL A 1 307 ? -25.192 -3.645 20.839 1.00 82.75 307 VAL A C 1
ATOM 2423 O O . VAL A 1 307 ? -25.525 -2.608 20.264 1.00 82.75 307 VAL A O 1
ATOM 2426 N N . LEU A 1 308 ? -24.321 -3.661 21.845 1.00 86.50 308 LEU A N 1
ATOM 2427 C CA . LEU A 1 308 ? -23.655 -2.484 22.388 1.00 86.50 308 LEU A CA 1
ATOM 2428 C C . LEU A 1 308 ? -22.158 -2.529 22.063 1.00 86.50 308 LEU A C 1
ATOM 2430 O O . LEU A 1 308 ? -21.466 -3.493 22.387 1.00 86.50 308 LEU A O 1
ATOM 2434 N N . ALA A 1 309 ? -21.644 -1.470 21.440 1.00 84.81 309 ALA A N 1
ATOM 2435 C CA . ALA A 1 309 ? -20.217 -1.341 21.165 1.00 84.81 309 ALA A CA 1
ATOM 2436 C C . ALA A 1 309 ? -19.415 -1.083 22.450 1.00 84.81 309 ALA A C 1
ATOM 2438 O O . ALA A 1 309 ? -19.790 -0.243 23.268 1.00 84.81 309 ALA A O 1
ATOM 2439 N N . VAL A 1 310 ? -18.278 -1.764 22.592 1.00 88.62 310 VAL A N 1
ATOM 2440 C CA . VAL A 1 310 ? -17.368 -1.612 23.736 1.00 88.62 310 VAL A CA 1
ATOM 2441 C C . VAL A 1 310 ? -16.297 -0.569 23.403 1.00 88.62 310 VAL A C 1
ATOM 2443 O O . VAL A 1 310 ? -15.197 -0.902 22.969 1.00 88.62 310 VAL A O 1
ATOM 2446 N N . ASN A 1 311 ? -16.656 0.716 23.495 1.00 88.62 311 ASN A N 1
ATOM 2447 C CA . ASN A 1 311 ? -15.763 1.833 23.140 1.00 88.62 311 ASN A CA 1
ATOM 2448 C C . ASN A 1 311 ? -16.089 3.179 23.826 1.00 88.62 311 ASN A C 1
ATOM 2450 O O . ASN A 1 311 ? -15.647 4.231 23.352 1.00 88.62 311 ASN A O 1
ATOM 2454 N N . ALA A 1 312 ? -16.909 3.190 24.878 1.00 87.94 312 ALA A N 1
ATOM 2455 C CA . ALA A 1 312 ? -17.401 4.427 25.486 1.00 87.94 312 ALA A CA 1
ATOM 2456 C C . ALA A 1 312 ? -16.267 5.283 26.081 1.00 87.94 312 ALA A C 1
ATOM 2458 O O . ALA A 1 312 ? -16.152 6.469 25.769 1.00 87.94 312 ALA A O 1
ATOM 2459 N N . ILE A 1 313 ? -15.392 4.675 26.883 1.00 88.44 313 ILE A N 1
ATOM 2460 C CA . ILE A 1 313 ? -14.273 5.348 27.546 1.00 88.44 313 ILE A CA 1
ATOM 2461 C C . ILE A 1 313 ? -13.228 5.775 26.516 1.00 88.44 313 ILE A C 1
ATOM 2463 O O . ILE A 1 313 ? -12.795 6.930 26.528 1.00 88.44 313 ILE A O 1
ATOM 2467 N N . SER A 1 314 ? -12.848 4.896 25.582 1.00 87.12 314 SER A N 1
ATOM 2468 C CA . SER A 1 314 ? -11.872 5.260 24.545 1.00 87.12 314 SER A CA 1
ATOM 2469 C C . SER A 1 314 ? -12.359 6.393 23.648 1.00 87.12 314 SER A C 1
ATOM 2471 O O . SER A 1 314 ? -11.564 7.259 23.278 1.00 87.12 314 SER A O 1
ATOM 2473 N N . THR A 1 315 ? -13.655 6.433 23.332 1.00 83.94 315 THR A N 1
ATOM 2474 C CA . THR A 1 315 ? -14.242 7.506 22.522 1.00 83.94 315 THR A CA 1
ATOM 2475 C C . THR A 1 315 ? -14.144 8.851 23.237 1.00 83.94 315 THR A C 1
ATOM 2477 O O . THR A 1 315 ? -13.727 9.834 22.624 1.00 83.94 315 THR A O 1
ATOM 2480 N N . LEU A 1 316 ? -14.479 8.901 24.528 1.00 84.75 316 LEU A N 1
ATOM 2481 C CA . LEU A 1 316 ? -14.432 10.136 25.314 1.00 84.75 316 LEU A CA 1
ATOM 2482 C C . LEU A 1 316 ? -12.996 10.626 25.527 1.00 84.75 316 LEU A C 1
ATOM 2484 O O . LEU A 1 316 ? -12.708 11.798 25.277 1.00 84.75 316 LEU A O 1
ATOM 2488 N N . LEU A 1 317 ? -12.064 9.726 25.865 1.00 84.19 317 LEU A N 1
ATOM 2489 C CA . LEU A 1 317 ? -10.641 10.064 26.002 1.00 84.19 317 LEU A CA 1
ATOM 2490 C C . LEU A 1 317 ? -10.049 10.628 24.704 1.00 84.19 317 LEU A C 1
ATOM 2492 O O . LEU A 1 317 ? -9.287 11.594 24.742 1.00 84.19 317 LEU A O 1
ATOM 2496 N N . GLN A 1 318 ? -10.409 10.068 23.544 1.00 81.44 318 GLN A N 1
ATOM 2497 C CA . GLN A 1 318 ? -9.941 10.567 22.245 1.00 81.44 318 GLN A CA 1
ATOM 2498 C C . GLN A 1 318 ? -10.471 11.964 21.912 1.00 81.44 318 GLN A C 1
ATOM 2500 O O . GLN A 1 318 ? -9.786 12.725 21.226 1.00 81.44 318 GLN A O 1
ATOM 2505 N N . ARG A 1 319 ? -11.671 12.305 22.388 1.00 81.75 319 ARG A N 1
ATOM 2506 C CA . ARG A 1 319 ? -12.277 13.633 22.212 1.00 81.75 319 ARG A CA 1
ATOM 2507 C C . ARG A 1 319 ? -11.826 14.645 23.264 1.00 81.75 319 ARG A C 1
ATOM 2509 O O . ARG A 1 319 ? -12.091 15.831 23.102 1.00 81.75 319 ARG A O 1
ATOM 2516 N N . GLY A 1 320 ? -11.125 14.196 24.305 1.00 80.81 320 GLY A N 1
ATOM 2517 C CA . GLY A 1 320 ? -10.760 15.039 25.442 1.00 80.81 320 GLY A CA 1
ATOM 2518 C C . GLY A 1 320 ? -11.967 15.433 26.296 1.00 80.81 320 GLY A C 1
ATOM 2519 O O . GLY A 1 320 ? -11.941 16.482 26.933 1.00 80.81 320 GLY A O 1
ATOM 2520 N N . GLU A 1 321 ? -13.025 14.621 26.282 1.00 84.44 321 GLU A N 1
ATOM 2521 C CA . GLU A 1 321 ? -14.228 14.836 27.084 1.00 84.44 321 GLU A CA 1
ATOM 2522 C C . GLU A 1 321 ? -14.050 14.253 28.494 1.00 84.44 321 GLU A C 1
ATOM 2524 O O . GLU A 1 321 ? -13.310 13.288 28.704 1.00 84.44 321 GLU A O 1
ATOM 2529 N N . ALA A 1 322 ? -14.725 14.856 29.477 1.00 85.38 322 ALA A N 1
ATOM 2530 C CA . ALA A 1 322 ? -14.717 14.364 30.849 1.00 85.38 322 ALA A CA 1
ATOM 2531 C C . ALA A 1 322 ? -15.450 13.018 30.949 1.00 85.38 322 ALA A C 1
ATOM 2533 O O . ALA A 1 322 ? -16.457 12.791 30.280 1.00 85.38 322 ALA A O 1
ATOM 2534 N N . ILE A 1 323 ? -14.952 12.136 31.814 1.00 89.56 323 ILE A N 1
ATOM 2535 C CA . ILE A 1 323 ? -15.522 10.809 32.041 1.00 89.56 323 ILE A CA 1
ATOM 2536 C C . ILE A 1 323 ? -16.095 10.753 33.447 1.00 89.56 323 ILE A C 1
ATOM 2538 O O . ILE A 1 323 ? -15.378 10.954 34.423 1.00 89.56 323 ILE A O 1
ATOM 2542 N N . VAL A 1 324 ? -17.383 10.431 33.530 1.00 93.62 324 VAL A N 1
ATOM 2543 C CA . VAL A 1 324 ? -18.069 10.086 34.775 1.00 93.62 324 VAL A CA 1
ATOM 2544 C C . VAL A 1 324 ? -18.435 8.609 34.677 1.00 93.62 324 VAL A C 1
ATOM 2546 O O . VAL A 1 324 ? -19.423 8.249 34.039 1.00 93.62 324 VAL A O 1
ATOM 2549 N N . VAL A 1 325 ? -17.598 7.741 35.253 1.00 94.25 325 VAL A N 1
ATOM 2550 C CA . VAL A 1 325 ? -17.668 6.280 35.044 1.00 94.25 325 VAL A CA 1
ATOM 2551 C C . VAL A 1 325 ? -19.035 5.714 35.425 1.00 94.25 325 VAL A C 1
ATOM 2553 O O . VAL A 1 325 ? -19.613 4.954 34.650 1.00 94.25 325 VAL A O 1
ATOM 2556 N N . GLN A 1 326 ? -19.587 6.141 36.565 1.00 94.69 326 GLN A N 1
ATOM 2557 C CA . GLN A 1 326 ? -20.901 5.688 37.022 1.00 94.69 326 GLN A CA 1
ATOM 2558 C C . GLN A 1 326 ? -22.012 6.049 36.031 1.00 94.69 326 GLN A C 1
ATOM 2560 O O . GLN A 1 326 ? -22.874 5.227 35.738 1.00 94.69 326 GLN A O 1
ATOM 2565 N N . GLN A 1 327 ? -21.976 7.263 35.477 1.00 93.19 327 GLN A N 1
ATOM 2566 C CA . GLN A 1 327 ? -22.973 7.705 34.506 1.00 93.19 327 GLN A CA 1
ATOM 2567 C C . GLN A 1 327 ? -22.879 6.896 33.208 1.00 93.19 327 GLN A C 1
ATOM 2569 O O . GLN A 1 327 ? -23.898 6.452 32.690 1.00 93.19 327 GLN A O 1
ATOM 2574 N N . LEU A 1 328 ? -21.661 6.646 32.713 1.00 93.19 328 LEU A N 1
ATOM 2575 C CA . LEU A 1 328 ? -21.458 5.814 31.522 1.00 93.19 328 LEU A CA 1
ATOM 2576 C C . LEU A 1 328 ? -21.968 4.389 31.719 1.00 93.19 328 LEU A C 1
ATOM 2578 O O . LEU A 1 328 ? -22.552 3.817 30.798 1.00 93.19 328 LEU A O 1
ATOM 2582 N N . PHE A 1 329 ? -21.740 3.828 32.906 1.00 96.19 329 PHE A N 1
ATOM 2583 C CA . PHE A 1 329 ? -22.243 2.513 33.265 1.00 96.19 329 PHE A CA 1
ATOM 2584 C C . PHE A 1 329 ? -23.774 2.485 33.260 1.00 96.19 329 PHE A C 1
ATOM 2586 O O . PHE A 1 329 ? -24.344 1.659 32.554 1.00 96.19 329 PHE A O 1
ATOM 2593 N N . GLU A 1 330 ? -24.439 3.408 33.962 1.00 94.62 330 GLU A N 1
ATOM 2594 C CA . GLU A 1 330 ? -25.908 3.451 34.015 1.00 94.62 330 GLU A CA 1
ATOM 2595 C C . GLU A 1 330 ? -26.538 3.686 32.636 1.00 94.62 330 GLU A C 1
ATOM 2597 O O . GLU A 1 330 ? -27.486 2.993 32.264 1.00 94.62 330 GLU A O 1
ATOM 2602 N N . ASP A 1 331 ? -25.983 4.589 31.825 1.00 91.75 331 ASP A N 1
ATOM 2603 C CA . ASP A 1 331 ? -26.488 4.859 30.475 1.00 91.75 331 ASP A CA 1
ATOM 2604 C C . ASP A 1 331 ? -26.381 3.622 29.567 1.00 91.75 331 ASP A C 1
ATOM 2606 O O . ASP A 1 331 ? -27.299 3.312 28.799 1.00 91.75 331 ASP A O 1
ATOM 2610 N N . ALA A 1 332 ? -25.261 2.897 29.638 1.00 91.50 332 ALA A N 1
ATOM 2611 C CA . ALA A 1 332 ? -25.045 1.671 28.875 1.00 91.50 332 ALA A CA 1
ATOM 2612 C C . ALA A 1 332 ? -25.915 0.510 29.383 1.00 91.50 332 ALA A C 1
ATOM 2614 O O . ALA A 1 332 ? -26.485 -0.239 28.584 1.00 91.50 332 ALA A O 1
ATOM 2615 N N . ARG A 1 333 ? -26.051 0.396 30.705 1.00 93.88 333 ARG A N 1
ATOM 2616 C CA . ARG A 1 333 ? -26.895 -0.579 31.396 1.00 93.88 333 ARG A CA 1
ATOM 2617 C C . ARG A 1 333 ? -28.359 -0.411 31.007 1.00 93.88 333 ARG A C 1
ATOM 2619 O O . ARG A 1 333 ? -29.001 -1.387 30.628 1.00 93.88 333 ARG A O 1
ATOM 2626 N N . LEU A 1 334 ? -28.871 0.821 31.035 1.00 90.62 334 LEU A N 1
ATOM 2627 C CA . LEU A 1 334 ? -30.241 1.134 30.632 1.00 90.62 334 LEU A CA 1
ATOM 2628 C C . LEU A 1 334 ? -30.496 0.771 29.175 1.00 90.62 334 LEU A C 1
ATOM 2630 O O . LEU A 1 334 ? -31.542 0.200 28.889 1.00 90.62 334 LEU A O 1
ATOM 2634 N N . ARG A 1 335 ? -29.547 1.037 28.267 1.00 88.25 335 ARG A N 1
ATOM 2635 C CA . ARG A 1 335 ? -29.674 0.607 26.866 1.00 88.25 335 ARG A CA 1
ATOM 2636 C C . ARG A 1 335 ? -29.865 -0.901 26.797 1.00 88.25 335 ARG A C 1
ATOM 2638 O O . ARG A 1 335 ? -30.918 -1.311 26.337 1.00 88.25 335 ARG A O 1
ATOM 2645 N N . LEU A 1 336 ? -28.940 -1.683 27.367 1.00 87.81 336 LEU A N 1
ATOM 2646 C CA . LEU A 1 336 ? -28.985 -3.156 27.386 1.00 87.81 336 LEU A CA 1
ATOM 2647 C C . LEU A 1 336 ? -30.264 -3.744 28.004 1.00 87.81 336 LEU A C 1
ATOM 2649 O O . LEU A 1 336 ? -30.623 -4.880 27.700 1.00 87.81 336 LEU A O 1
ATOM 2653 N N . LEU A 1 337 ? -30.928 -3.004 28.893 1.00 86.38 337 LEU A N 1
ATOM 2654 C CA . LEU A 1 337 ? -32.148 -3.428 29.581 1.00 86.38 337 LEU A CA 1
ATOM 2655 C C . LEU A 1 337 ? -33.447 -2.920 28.939 1.00 86.38 337 LEU A C 1
ATOM 2657 O O . LEU A 1 337 ? -34.514 -3.309 29.402 1.00 86.38 337 LEU A O 1
ATOM 2661 N N . GLN A 1 338 ? -33.392 -2.071 27.908 1.00 79.12 338 GLN A N 1
ATOM 2662 C CA . GLN A 1 338 ? -34.597 -1.634 27.194 1.00 79.12 338 GLN A CA 1
ATOM 2663 C C . GLN A 1 338 ? -35.251 -2.818 26.459 1.00 79.12 338 GLN A C 1
ATOM 2665 O O . GLN A 1 338 ? -34.631 -3.461 25.615 1.00 79.12 338 GLN A O 1
ATOM 2670 N N . GLU A 1 339 ? -36.505 -3.117 26.784 1.00 58.00 339 GLU A N 1
ATOM 2671 C CA . GLU A 1 339 ? -37.289 -4.171 26.119 1.00 58.00 339 GLU A CA 1
ATOM 2672 C C . GLU A 1 339 ? -37.829 -3.735 24.750 1.00 58.00 339 GLU A C 1
ATOM 2674 O O . GLU A 1 339 ? -38.355 -2.601 24.636 1.00 58.00 339 GLU A O 1
#

InterPro domains:
  IPR022764 Peptidase S54, rhomboid domain [PF01694] (53-188)
  IPR024266 Domain of unknown function DUF3806 [PF12713] (244-328)
  IPR035952 Rhomboid-like superfamily [G3DSA:1.20.1540.10] (2-192)
  IPR035952 Rhomboid-like superfamily [SSF144091] (7-187)